Protein AF-A0A9D7QSR2-F1 (afdb_monomer)

Radius of gyration: 27.13 Å; Cα contacts (8 Å, |Δi|>4): 577; chains: 1; bounding box: 61×61×81 Å

Nearest PDB structures (foldseek):
  6le0-assembly1_A  TM=1.468E-01  e=5.299E+00  Streptomyces koyangensis
  2r5r-assembly1_A  TM=1.126E-01  e=5.959E+00  Nitrosomonas europaea ATCC 19718

Solvent-accessible surface area (backbone atoms only — not comparable to full-atom values): 16882 Å² total; per-residue (Å²): 130,82,64,49,55,55,59,47,53,55,49,44,21,67,51,55,76,53,36,41,73,38,30,65,72,84,44,72,54,52,60,37,31,28,30,41,81,54,96,74,26,60,46,78,78,50,47,51,88,75,50,92,60,94,67,77,86,39,68,51,71,84,41,81,48,66,54,72,46,49,44,54,69,42,55,64,44,78,76,42,75,48,78,46,77,46,76,48,94,45,98,87,49,72,68,41,60,33,36,40,39,31,41,35,19,62,34,54,25,17,28,44,38,40,51,41,77,31,29,33,36,37,42,70,33,46,88,74,43,53,66,57,47,55,31,46,42,59,69,72,78,41,98,70,80,68,45,31,32,26,40,28,20,29,30,26,50,26,40,24,40,41,27,15,55,32,59,68,9,35,38,32,36,36,24,66,56,90,61,95,75,70,76,60,56,80,70,42,81,74,50,40,80,76,45,75,40,54,55,63,43,78,49,77,43,80,59,71,47,29,30,28,32,33,34,35,24,48,36,74,32,70,66,38,49,50,54,49,53,50,55,56,51,59,71,56,57,63,49,56,56,51,46,61,75,73,50,67,86,89,60,92,68,76,70,86,62,88,80,73,59,66,67,80,78,44,95,57,66,60,68,84,71,58,59,82,82,74,61,40,60,92,52,37,73,60,36,42,45,78,41,82,49,52,71,70,71,64,76,106

Sequence (300 aa):
MENILDKFITKFYYHTGGYLPVLPLNNPVFPGDFFHWENGNMVVLGNIFQLQMSDRLIVSDELPLNPVNWNFEDGVSNAFSARSKGKAIFDTEKDFEFSKLILQFAESGSFRFHTINPATIHLLSWGEIAEGLIIKFTQTYFSFREVSIVTECAFADEWSLAIAGKPGAEMELATSQDDETLVNIFSSEGVKTIQTKNIGIHEQIKKRKPVYFKAKKLAMRQEGLLDLKQSMSNLCEGRDQWAFNNFNRKYHFDIGTNFIPRFMQNNIKLLDMIPSNQINPNNALEFFRWDDFGLDDIKL

Secondary structure (DSSP, 8-state):
---TTHHHHHHHHHHHTS-EE-SSTT----TTEEEEEETTEEEEEEEGGGS--SSPP-BPPPEE--GGGG-EEESEEEEEEEEEEEPPSSTTS--EEEEEEEEEE-STT-EEEEEES-EEEEBTTHHHHHHHHHHHHHHHT---S--EEEEEEEE-SEEEEEEESSTTEEEEEEESS--TTSTTTTT-TT-EEEEEESEEEEEEE-S----EEEEEEEEE-HHHHHHHHHHHHHHHTTHHHHHHHHS-TTS---TT-----GGGTTT--SGGGS-TTTS-TTTHHHHEEEEEE-HHHHH-

pLDDT: mean 81.19, std 13.33, range [36.5, 97.5]

Foldseek 3Di:
DPPLCLLVQVLLCVLQVGKGFAPVHPDFDDFQFKFDQDPLHTGTPDGCVVLPFPDDWDKDDKAWGDQRSQWDWFQKDFPDWDKDWADDPDPPDDTAIKIKTKIWGAFRSTKGKHAAGKIKMFRPCCVVCFLVVLLSQLPPPDPDPKMKGFGMFMWGLKMKMWGARGGGKMWMKMASDDDVPSPCLRQDPRIDTPDTDRIDDIDIDNHTGRRMTKIWIKDWDPQLVVVLLVVVLVVCPCVLVVCVVPDDPVDDGDPPPSDDDCCVVDVDCSVVVDPSVVDHSVCSVVTIGIDIDGSVSSVD

Mean predicted aligned error: 10.95 Å

Structure (mmCIF, N/CA/C/O backbone):
data_AF-A0A9D7QSR2-F1
#
_entry.id   AF-A0A9D7QSR2-F1
#
loop_
_atom_site.group_PDB
_atom_site.id
_atom_site.type_symbol
_atom_site.label_atom_id
_atom_site.label_alt_id
_atom_site.label_comp_id
_atom_site.label_asym_id
_atom_site.label_entity_id
_atom_site.label_seq_id
_atom_site.pdbx_PDB_ins_code
_atom_site.Cartn_x
_atom_site.Cartn_y
_atom_site.Cartn_z
_atom_site.occupancy
_atom_site.B_iso_or_equiv
_atom_site.auth_seq_id
_atom_site.auth_comp_id
_atom_site.auth_asym_id
_atom_site.auth_atom_id
_atom_site.pdbx_PDB_model_num
ATOM 1 N N . MET A 1 1 ? 2.878 -20.973 9.505 1.00 36.50 1 MET A N 1
ATOM 2 C CA . MET A 1 1 ? 2.203 -19.866 10.207 1.00 36.50 1 MET A CA 1
ATOM 3 C C . MET A 1 1 ? 1.577 -19.032 9.118 1.00 36.50 1 MET A C 1
ATOM 5 O O . MET A 1 1 ? 2.329 -18.453 8.351 1.00 36.50 1 MET A O 1
ATOM 9 N N . GLU A 1 2 ? 0.255 -19.088 8.963 1.00 51.44 2 GLU A N 1
ATOM 10 C CA . GLU A 1 2 ? -0.444 -18.143 8.085 1.00 51.44 2 GLU A CA 1
ATOM 11 C C . GLU A 1 2 ? -0.135 -16.733 8.580 1.00 51.44 2 GLU A C 1
ATOM 13 O O . GLU A 1 2 ? -0.162 -16.474 9.788 1.00 51.44 2 GLU A O 1
ATOM 18 N N . ASN A 1 3 ? 0.243 -15.850 7.663 1.00 77.44 3 ASN A N 1
ATOM 19 C CA . ASN A 1 3 ? 0.480 -14.466 8.007 1.00 77.44 3 ASN A CA 1
ATOM 20 C C . ASN A 1 3 ? -0.879 -13.854 8.362 1.00 77.44 3 ASN A C 1
ATOM 22 O O . ASN A 1 3 ? -1.735 -13.667 7.501 1.00 77.44 3 ASN A O 1
ATOM 26 N N . ILE A 1 4 ? -1.094 -13.569 9.648 1.00 88.81 4 ILE A N 1
ATOM 27 C CA . ILE A 1 4 ? -2.359 -13.030 10.177 1.00 88.81 4 ILE A CA 1
ATOM 28 C C . ILE A 1 4 ? -2.792 -11.725 9.481 1.00 88.81 4 ILE A C 1
ATOM 30 O O . ILE A 1 4 ? -3.956 -11.343 9.562 1.00 88.81 4 ILE A O 1
ATOM 34 N N . LEU A 1 5 ? -1.872 -11.055 8.776 1.00 90.12 5 LEU A N 1
ATOM 35 C CA . LEU A 1 5 ? -2.123 -9.863 7.968 1.00 90.12 5 LEU A CA 1
ATOM 36 C C . LEU A 1 5 ? -2.726 -10.148 6.588 1.00 90.12 5 LEU A C 1
ATOM 38 O O . LEU A 1 5 ? -3.337 -9.244 6.026 1.00 90.12 5 LEU A O 1
ATOM 42 N N . ASP A 1 6 ? -2.593 -11.350 6.025 1.00 91.12 6 ASP A N 1
ATOM 43 C CA . ASP A 1 6 ? -2.945 -11.609 4.619 1.00 91.12 6 ASP A CA 1
ATOM 44 C C . ASP A 1 6 ? -4.419 -11.315 4.325 1.00 91.12 6 ASP A C 1
ATOM 46 O O . ASP A 1 6 ? -4.760 -10.734 3.285 1.00 91.12 6 ASP A O 1
ATOM 50 N N . LYS A 1 7 ? -5.299 -11.681 5.267 1.00 92.56 7 LYS A N 1
ATOM 51 C CA . LYS A 1 7 ? -6.738 -11.410 5.190 1.00 92.56 7 LYS A CA 1
ATOM 52 C C . LYS A 1 7 ? -7.010 -9.905 5.199 1.00 92.56 7 LYS A C 1
ATOM 54 O O . LYS A 1 7 ? -7.749 -9.419 4.342 1.00 92.56 7 LYS A O 1
ATOM 59 N N . PHE A 1 8 ? -6.364 -9.171 6.107 1.00 94.31 8 PHE A N 1
ATOM 60 C CA . PHE A 1 8 ? -6.460 -7.715 6.187 1.00 94.31 8 PHE A CA 1
ATOM 61 C C . PHE A 1 8 ? -5.949 -7.044 4.910 1.00 94.31 8 PHE A C 1
ATOM 63 O O . PHE A 1 8 ? -6.701 -6.296 4.300 1.00 94.31 8 PHE A O 1
ATOM 70 N N . ILE A 1 9 ? -4.732 -7.355 4.453 1.00 94.00 9 ILE A N 1
ATOM 71 C CA . ILE A 1 9 ? -4.118 -6.750 3.257 1.00 94.00 9 ILE A CA 1
ATOM 72 C C . ILE A 1 9 ? -4.991 -6.986 2.022 1.00 94.00 9 ILE A C 1
ATOM 74 O O . ILE A 1 9 ? -5.271 -6.057 1.266 1.00 94.00 9 ILE A O 1
ATOM 78 N N . THR A 1 10 ? -5.474 -8.220 1.840 1.00 94.56 10 THR A N 1
ATOM 79 C CA . THR A 1 10 ? -6.331 -8.573 0.701 1.00 94.56 10 THR A CA 1
ATOM 80 C C . THR A 1 10 ? -7.633 -7.772 0.726 1.00 94.56 10 THR A C 1
ATOM 82 O O . THR A 1 10 ? -8.015 -7.182 -0.283 1.00 94.56 10 THR A O 1
ATOM 85 N N . LYS A 1 11 ? -8.320 -7.716 1.875 1.00 95.19 11 LYS A N 1
ATOM 86 C CA . LYS A 1 11 ? -9.565 -6.945 2.019 1.00 95.19 11 LYS A CA 1
ATOM 87 C C . LYS A 1 11 ? -9.321 -5.446 1.870 1.00 95.19 11 LYS A C 1
ATOM 89 O O . LYS A 1 11 ? -10.088 -4.784 1.179 1.00 95.19 11 LYS A O 1
ATOM 94 N N . PHE A 1 12 ? -8.243 -4.937 2.456 1.00 95.69 12 PHE A N 1
ATOM 95 C CA . PHE A 1 12 ? -7.848 -3.537 2.385 1.00 95.69 12 PHE A CA 1
ATOM 96 C C . PHE A 1 12 ? -7.646 -3.089 0.940 1.00 95.69 12 PHE A C 1
ATOM 98 O O . PHE A 1 12 ? -8.229 -2.085 0.534 1.00 95.69 12 PHE A O 1
ATOM 105 N N . TYR A 1 13 ? -6.921 -3.869 0.137 1.00 95.81 13 TYR A N 1
ATOM 106 C CA . TYR A 1 13 ? -6.706 -3.575 -1.279 1.00 95.81 13 TYR A CA 1
ATOM 107 C C . TYR A 1 13 ? -8.021 -3.431 -2.054 1.00 95.81 13 TYR A C 1
ATOM 109 O O . TYR A 1 13 ? -8.222 -2.443 -2.761 1.00 95.81 13 TYR A O 1
ATOM 117 N N . TYR A 1 14 ? -8.956 -4.371 -1.886 1.00 95.62 14 TYR A N 1
ATOM 118 C CA . TYR A 1 14 ? -10.234 -4.321 -2.600 1.00 95.62 14 TYR A CA 1
ATOM 119 C C . TYR A 1 14 ? -11.166 -3.210 -2.099 1.00 95.62 14 TYR A C 1
ATOM 121 O O . TYR A 1 14 ? -11.809 -2.555 -2.916 1.00 95.62 14 TYR A O 1
ATOM 129 N N . HIS A 1 15 ? -11.230 -2.963 -0.786 1.00 95.12 15 HIS A N 1
ATOM 130 C CA . HIS A 1 15 ? -12.088 -1.915 -0.219 1.00 95.12 15 HIS A CA 1
ATOM 131 C C . HIS A 1 15 ? -11.605 -0.503 -0.568 1.00 95.12 15 HIS A C 1
ATOM 133 O O . HIS A 1 15 ? -12.418 0.367 -0.873 1.00 95.12 15 HIS A O 1
ATOM 139 N N . THR A 1 16 ? -10.291 -0.273 -0.565 1.00 95.69 16 THR A N 1
ATOM 140 C CA . THR A 1 16 ? -9.706 1.061 -0.783 1.00 95.69 16 THR A CA 1
ATOM 141 C C . THR A 1 16 ? -9.481 1.408 -2.256 1.00 95.69 16 THR A C 1
ATOM 143 O O . THR A 1 16 ? -9.048 2.517 -2.563 1.00 95.69 16 THR A O 1
ATOM 146 N N . GLY A 1 17 ? -9.783 0.496 -3.186 1.00 93.56 17 GLY A N 1
ATOM 147 C CA . GLY A 1 17 ? -9.548 0.715 -4.615 1.00 93.56 17 GLY A CA 1
ATOM 148 C C . GLY A 1 17 ? -8.068 0.631 -4.997 1.00 93.56 17 GLY A C 1
ATOM 149 O O . GLY A 1 17 ? -7.593 1.403 -5.831 1.00 93.56 17 GLY A O 1
ATOM 150 N N . GLY A 1 18 ? -7.336 -0.288 -4.367 1.00 94.50 18 GLY A N 1
ATOM 151 C CA . GLY A 1 18 ? -5.979 -0.666 -4.747 1.00 94.50 18 GLY A CA 1
ATOM 152 C C . GLY A 1 18 ? -4.858 -0.117 -3.865 1.00 94.50 18 GLY A C 1
ATOM 153 O O . GLY A 1 18 ? -3.701 -0.272 -4.243 1.00 94.50 18 GLY A O 1
ATOM 154 N N . TYR A 1 19 ? -5.155 0.521 -2.725 1.00 96.81 19 TYR A N 1
ATOM 155 C CA . TYR A 1 19 ? -4.098 0.904 -1.783 1.00 96.81 19 TYR A CA 1
ATOM 156 C C . TYR A 1 19 ? -3.583 -0.309 -1.014 1.00 96.81 19 TYR A C 1
ATOM 158 O O . TYR A 1 19 ? -4.301 -1.275 -0.760 1.00 96.81 19 TYR A O 1
ATOM 166 N N . LEU A 1 20 ? -2.327 -0.221 -0.597 1.00 95.75 20 LEU A N 1
ATOM 167 C CA . LEU A 1 20 ? -1.646 -1.216 0.213 1.00 95.75 20 LEU A CA 1
ATOM 168 C C . LEU A 1 20 ? -1.096 -0.549 1.477 1.00 95.75 20 LEU A C 1
ATOM 170 O O . LEU A 1 20 ? -0.610 0.581 1.397 1.00 95.75 20 LEU A O 1
ATOM 174 N N . PRO A 1 21 ? -1.170 -1.197 2.650 1.00 94.56 21 PRO A N 1
ATOM 175 C CA . PRO A 1 21 ? -0.483 -0.705 3.835 1.00 94.56 21 PRO A CA 1
ATOM 176 C C . PRO A 1 21 ? 1.030 -0.869 3.679 1.00 94.56 21 PRO A C 1
ATOM 178 O O . PRO A 1 21 ? 1.504 -1.879 3.159 1.00 94.56 21 PRO A O 1
ATOM 181 N N . VAL A 1 22 ? 1.797 0.105 4.169 1.00 92.81 22 VAL A N 1
ATOM 182 C CA . VAL A 1 22 ? 3.251 -0.043 4.302 1.00 92.81 22 VAL A CA 1
ATOM 183 C C . VAL A 1 22 ? 3.540 -1.124 5.337 1.00 92.81 22 VAL A C 1
ATOM 185 O O . VAL A 1 22 ? 2.951 -1.123 6.417 1.00 92.81 22 VAL A O 1
ATOM 188 N N . LEU A 1 23 ? 4.458 -2.034 5.015 1.00 90.81 23 LEU A N 1
ATOM 189 C CA . LEU A 1 23 ? 4.983 -3.022 5.953 1.00 90.81 23 LEU A CA 1
ATOM 190 C C . LEU A 1 23 ? 6.487 -2.789 6.149 1.00 90.81 23 LEU A C 1
ATOM 192 O O . LEU A 1 23 ? 7.198 -2.692 5.153 1.00 90.81 23 LEU A O 1
ATOM 196 N N . PRO A 1 24 ? 7.000 -2.714 7.389 1.00 88.25 24 PRO A N 1
ATOM 197 C CA . PRO A 1 24 ? 6.262 -2.689 8.654 1.00 88.25 24 PRO A CA 1
ATOM 198 C C . PRO A 1 24 ? 5.287 -1.504 8.772 1.00 88.25 24 PRO A C 1
ATOM 200 O O . PRO A 1 24 ? 5.538 -0.428 8.228 1.00 88.25 24 PRO A O 1
ATOM 203 N N . LEU A 1 25 ? 4.175 -1.717 9.486 1.00 87.56 25 LEU A N 1
ATOM 204 C CA . LEU A 1 25 ? 3.125 -0.709 9.682 1.00 87.56 25 LEU A CA 1
ATOM 205 C C . LEU A 1 25 ? 3.687 0.578 10.308 1.00 87.56 25 LEU A C 1
ATOM 207 O O . LEU A 1 25 ? 4.676 0.550 11.037 1.00 87.56 25 LEU A O 1
ATOM 211 N N . ASN A 1 26 ? 3.015 1.708 10.056 1.00 85.19 26 ASN A N 1
ATOM 212 C CA . ASN A 1 26 ? 3.345 3.037 10.603 1.00 85.19 26 ASN A CA 1
ATOM 213 C C . ASN A 1 26 ? 4.686 3.645 10.127 1.00 85.19 26 ASN A C 1
ATOM 215 O O . ASN A 1 26 ? 5.063 4.741 10.567 1.00 85.19 26 ASN A O 1
ATOM 219 N N . ASN A 1 27 ? 5.377 2.993 9.192 1.00 89.12 27 ASN A N 1
ATOM 220 C CA . ASN A 1 27 ? 6.481 3.611 8.470 1.00 89.12 27 ASN A CA 1
ATOM 221 C C . ASN A 1 27 ? 5.924 4.557 7.398 1.00 89.12 27 ASN A C 1
ATOM 223 O O . ASN A 1 27 ? 5.092 4.136 6.593 1.00 89.12 27 ASN A O 1
ATOM 227 N N . PRO A 1 28 ? 6.325 5.840 7.405 1.00 91.81 28 PRO A N 1
ATOM 228 C CA . PRO A 1 28 ? 5.833 6.789 6.428 1.00 91.81 28 PRO A CA 1
ATOM 229 C C . PRO A 1 28 ? 6.442 6.511 5.054 1.00 91.81 28 PRO A C 1
ATOM 231 O O . PRO A 1 28 ? 7.613 6.149 4.948 1.00 91.81 28 PRO A O 1
ATOM 234 N N . VAL A 1 29 ? 5.645 6.743 4.021 1.00 94.19 29 VAL A N 1
ATOM 235 C CA . VAL A 1 29 ? 6.040 6.650 2.620 1.00 94.19 29 VAL A CA 1
ATOM 236 C C . VAL A 1 29 ? 5.517 7.860 1.860 1.00 94.19 29 VAL A C 1
ATOM 238 O O . VAL A 1 29 ? 4.430 8.359 2.147 1.00 94.19 29 VAL A O 1
ATOM 241 N N . PHE A 1 30 ? 6.265 8.346 0.881 1.00 94.06 30 PHE A N 1
ATOM 242 C CA . PHE A 1 30 ? 5.933 9.555 0.135 1.00 94.06 30 PHE A CA 1
ATOM 243 C C . PHE A 1 30 ? 5.876 9.289 -1.370 1.00 94.06 30 PHE A C 1
ATOM 245 O O . PHE A 1 30 ? 6.567 8.396 -1.867 1.00 94.06 30 PHE A O 1
ATOM 252 N N . PRO A 1 31 ? 5.085 10.072 -2.131 1.00 94.00 31 PRO A N 1
ATOM 253 C CA . PRO A 1 31 ? 5.126 9.999 -3.581 1.00 94.00 31 PRO A CA 1
ATOM 254 C C . PRO A 1 31 ? 6.560 10.193 -4.075 1.00 94.00 31 PRO A C 1
ATOM 256 O O . PRO A 1 31 ? 7.277 11.091 -3.626 1.00 94.00 31 PRO A O 1
ATOM 259 N N . GLY A 1 32 ? 6.982 9.325 -4.986 1.00 91.88 32 GLY A N 1
ATOM 260 C CA . GLY A 1 32 ? 8.338 9.298 -5.505 1.00 91.88 32 GLY A CA 1
ATOM 261 C C . GLY A 1 32 ? 9.330 8.450 -4.709 1.00 91.88 32 GLY A C 1
ATOM 262 O O . GLY A 1 32 ? 10.456 8.284 -5.177 1.00 91.88 32 GLY A O 1
ATOM 263 N N . ASP A 1 33 ? 8.956 7.888 -3.556 1.00 92.94 33 ASP A N 1
ATOM 264 C CA . ASP A 1 33 ? 9.802 6.900 -2.885 1.00 92.94 33 ASP A CA 1
ATOM 265 C C . ASP A 1 33 ? 9.937 5.670 -3.781 1.00 92.94 33 ASP A C 1
ATOM 267 O O . ASP A 1 33 ? 8.939 5.103 -4.234 1.00 92.94 33 ASP A O 1
ATOM 271 N N . PHE A 1 34 ? 11.175 5.259 -4.045 1.00 92.06 34 PHE A N 1
ATOM 272 C CA . PHE A 1 34 ? 11.462 4.023 -4.755 1.00 92.06 34 PHE A CA 1
ATOM 273 C C . PHE A 1 34 ? 11.995 2.968 -3.788 1.00 92.06 34 PHE A C 1
ATOM 275 O O . PHE A 1 34 ? 12.755 3.267 -2.861 1.00 92.06 34 PHE A O 1
ATOM 282 N N . PHE A 1 35 ? 11.549 1.731 -3.970 1.00 91.38 35 PHE A N 1
ATOM 283 C CA . PHE A 1 35 ? 11.694 0.674 -2.976 1.00 91.38 35 PHE A CA 1
ATOM 284 C C . PHE A 1 35 ? 11.778 -0.718 -3.601 1.00 91.38 35 PHE A C 1
ATOM 286 O O . PHE A 1 35 ? 11.399 -0.923 -4.760 1.00 91.38 35 PHE A O 1
ATOM 293 N N . HIS A 1 36 ? 12.216 -1.679 -2.786 1.00 88.50 36 HIS A N 1
ATOM 294 C CA . HIS A 1 36 ? 12.003 -3.106 -3.024 1.00 88.50 36 HIS A CA 1
ATOM 295 C C . HIS A 1 36 ? 11.031 -3.696 -2.019 1.00 88.50 36 HIS A C 1
ATOM 297 O O . HIS A 1 36 ? 10.917 -3.230 -0.883 1.00 88.50 36 HIS A O 1
ATOM 303 N N . TRP A 1 37 ? 10.362 -4.754 -2.457 1.00 87.25 37 TRP A N 1
ATOM 304 C CA . TRP A 1 37 ? 9.613 -5.630 -1.580 1.00 87.25 37 TRP A CA 1
ATOM 305 C C . TRP A 1 37 ? 10.460 -6.864 -1.280 1.00 87.25 37 TRP A C 1
ATOM 307 O O . TRP A 1 37 ? 10.759 -7.644 -2.179 1.00 87.25 37 TRP A O 1
ATOM 317 N N . GLU A 1 38 ? 10.873 -7.031 -0.027 1.00 84.44 38 GLU A N 1
ATOM 318 C CA . GLU A 1 38 ? 11.706 -8.153 0.401 1.00 84.44 38 GLU A CA 1
ATOM 319 C C . GLU A 1 38 ? 11.140 -8.774 1.679 1.00 84.44 38 GLU A C 1
ATOM 321 O O . GLU A 1 38 ? 10.949 -8.100 2.693 1.00 84.44 38 GLU A O 1
ATOM 326 N N . ASN A 1 39 ? 10.892 -10.088 1.650 1.00 81.50 39 ASN A N 1
ATOM 327 C CA . ASN A 1 39 ? 10.423 -10.869 2.802 1.00 81.50 39 ASN A CA 1
ATOM 328 C C . ASN A 1 39 ? 9.176 -10.273 3.490 1.00 81.50 39 ASN A C 1
ATOM 330 O O . ASN A 1 39 ? 9.104 -10.220 4.719 1.00 81.50 39 ASN A O 1
ATOM 334 N N . GLY A 1 40 ? 8.208 -9.792 2.702 1.00 82.62 40 GLY A N 1
ATOM 335 C CA . GLY A 1 40 ? 6.977 -9.186 3.219 1.00 82.62 40 GLY A CA 1
ATOM 336 C C . GLY A 1 40 ? 7.143 -7.769 3.777 1.00 82.62 40 GLY A C 1
ATOM 337 O O . GLY A 1 40 ? 6.230 -7.278 4.436 1.00 82.62 40 GLY A O 1
ATOM 338 N N . ASN A 1 41 ? 8.286 -7.119 3.538 1.00 87.31 41 ASN A N 1
ATOM 339 C CA . ASN A 1 41 ? 8.557 -5.754 3.973 1.00 87.31 41 ASN A CA 1
ATOM 340 C C . ASN A 1 41 ? 8.940 -4.856 2.797 1.00 87.31 41 ASN A C 1
ATOM 342 O O . ASN A 1 41 ? 9.604 -5.268 1.848 1.00 87.31 41 ASN A O 1
ATOM 346 N N . MET A 1 42 ? 8.575 -3.589 2.923 1.00 90.56 42 MET A N 1
ATOM 347 C CA . MET A 1 42 ? 9.004 -2.508 2.059 1.00 90.56 42 MET A CA 1
ATOM 348 C C . MET A 1 42 ? 10.357 -1.969 2.532 1.00 90.56 42 MET A C 1
ATOM 350 O O . MET A 1 42 ? 10.499 -1.502 3.663 1.00 90.56 42 MET A O 1
ATOM 354 N N . VAL A 1 43 ? 11.342 -1.992 1.639 1.00 90.38 43 VAL A N 1
ATOM 355 C CA . VAL A 1 43 ? 12.674 -1.419 1.850 1.00 90.38 43 VAL A CA 1
ATOM 356 C C . VAL A 1 43 ? 12.817 -0.201 0.946 1.00 90.38 43 VAL A C 1
ATOM 358 O O . VAL A 1 43 ? 13.059 -0.333 -0.253 1.00 90.38 43 VAL A O 1
ATOM 361 N N . VAL A 1 44 ? 12.635 0.993 1.514 1.00 91.44 44 VAL A N 1
ATOM 362 C CA . VAL A 1 44 ? 12.805 2.262 0.789 1.00 91.44 44 VAL A CA 1
ATOM 363 C C . VAL A 1 44 ? 14.287 2.505 0.525 1.00 91.44 44 VAL A C 1
ATOM 365 O O . VAL A 1 44 ? 15.111 2.439 1.436 1.00 91.44 44 VAL A O 1
ATOM 368 N N . LEU A 1 45 ? 14.620 2.798 -0.728 1.00 88.00 45 LEU A N 1
ATOM 369 C CA . LEU A 1 45 ? 15.996 2.965 -1.200 1.00 88.00 45 LEU A CA 1
ATOM 370 C C . LEU A 1 45 ? 16.353 4.437 -1.416 1.00 88.00 45 LEU A C 1
ATOM 372 O O . LEU A 1 45 ? 17.524 4.809 -1.391 1.00 88.00 45 LEU A O 1
ATOM 376 N N . GLY A 1 46 ? 15.345 5.275 -1.634 1.00 88.75 46 GLY A N 1
ATOM 377 C CA . GLY A 1 46 ? 15.491 6.706 -1.833 1.00 88.75 46 GLY A CA 1
ATOM 378 C C . GLY A 1 46 ? 14.223 7.302 -2.425 1.00 88.75 46 GLY A C 1
ATOM 379 O O . GLY A 1 46 ? 13.183 6.647 -2.482 1.00 88.75 46 GLY A O 1
ATOM 380 N N . ASN A 1 47 ? 14.324 8.546 -2.885 1.00 90.94 47 ASN A N 1
ATOM 381 C CA . ASN A 1 47 ? 13.213 9.248 -3.511 1.00 90.94 47 ASN A CA 1
ATOM 382 C C . ASN A 1 47 ? 13.645 9.909 -4.829 1.00 90.94 47 ASN A C 1
ATOM 384 O O . ASN A 1 47 ? 14.737 10.476 -4.926 1.00 90.94 47 ASN A O 1
ATOM 388 N N . ILE A 1 48 ? 12.778 9.857 -5.843 1.00 89.62 48 ILE A N 1
ATOM 389 C CA . ILE A 1 48 ? 13.031 10.424 -7.172 1.00 89.62 48 ILE A CA 1
ATOM 390 C C . ILE A 1 48 ? 13.303 11.936 -7.173 1.00 89.62 48 ILE A C 1
ATOM 392 O O . ILE A 1 48 ? 13.967 12.400 -8.091 1.00 89.62 48 ILE A O 1
ATOM 396 N N . PHE A 1 49 ? 12.886 12.711 -6.162 1.00 84.19 49 PHE A N 1
ATOM 397 C CA . PHE A 1 49 ? 13.230 14.142 -6.057 1.00 84.19 49 PHE A CA 1
ATOM 398 C C . PHE A 1 49 ? 14.745 14.377 -5.937 1.00 84.19 49 PHE A C 1
ATOM 400 O O . PHE A 1 49 ? 15.233 15.465 -6.237 1.00 84.19 49 PHE A O 1
ATOM 407 N N . GLN A 1 50 ? 15.496 13.369 -5.486 1.00 81.94 50 GLN A N 1
ATOM 408 C CA . GLN A 1 50 ? 16.958 13.417 -5.408 1.00 81.94 50 GLN A CA 1
ATOM 409 C C . GLN A 1 50 ? 17.624 13.012 -6.727 1.00 81.94 50 GLN A C 1
ATOM 411 O O . GLN A 1 50 ? 18.796 13.318 -6.954 1.00 81.94 50 GLN A O 1
ATOM 416 N N . LEU A 1 51 ? 16.883 12.342 -7.612 1.00 76.88 51 LEU A N 1
ATOM 417 C CA . LEU A 1 51 ? 17.330 12.068 -8.965 1.00 76.88 51 LEU A CA 1
ATOM 418 C C . LEU A 1 51 ? 17.197 13.387 -9.718 1.00 76.88 51 LEU A C 1
ATOM 420 O O . LEU A 1 51 ? 16.097 13.886 -9.915 1.00 76.88 51 LEU A O 1
ATOM 424 N N . GLN A 1 52 ? 18.321 13.989 -10.097 1.00 77.19 52 GLN A N 1
ATOM 425 C CA . GLN A 1 52 ? 18.348 15.213 -10.901 1.00 77.19 52 GLN A CA 1
ATOM 426 C C . GLN A 1 52 ? 17.740 14.938 -12.289 1.00 77.19 52 GLN A C 1
ATOM 428 O O . GLN A 1 52 ? 18.455 14.635 -13.251 1.00 77.19 52 GLN A O 1
ATOM 433 N N . MET A 1 53 ? 16.411 14.948 -12.347 1.00 76.06 53 MET A N 1
ATOM 434 C CA . MET A 1 53 ? 15.583 14.800 -13.535 1.00 76.06 53 MET A CA 1
ATOM 435 C C . MET A 1 53 ? 15.413 16.170 -14.190 1.00 76.06 53 MET A C 1
ATOM 437 O O . MET A 1 53 ? 15.371 17.192 -13.506 1.00 76.06 53 MET A O 1
ATOM 441 N N . SER A 1 54 ? 15.338 16.195 -15.519 1.00 69.69 54 SER A N 1
ATOM 442 C CA . SER A 1 54 ? 15.022 17.412 -16.275 1.00 69.69 54 SER A CA 1
ATOM 443 C C . SER A 1 54 ? 13.572 17.847 -16.076 1.00 69.69 54 SER A C 1
ATOM 445 O O . SER A 1 54 ? 13.283 19.043 -16.067 1.00 69.69 54 SER A O 1
ATOM 447 N N . ASP A 1 55 ? 12.678 16.875 -15.916 1.00 79.75 55 ASP A N 1
ATOM 448 C CA . ASP A 1 55 ? 11.241 17.101 -15.853 1.00 79.75 55 ASP A CA 1
ATOM 449 C C . ASP A 1 55 ? 10.799 17.520 -14.454 1.00 79.75 55 ASP A C 1
ATOM 451 O O . ASP A 1 55 ? 11.338 17.086 -13.429 1.00 79.75 55 ASP A O 1
ATOM 455 N N . ARG A 1 56 ? 9.785 18.385 -14.410 1.00 80.62 56 ARG A N 1
ATOM 456 C CA . ARG A 1 56 ? 9.274 18.918 -13.153 1.00 80.62 56 ARG A CA 1
ATOM 457 C C . ARG A 1 56 ? 8.402 17.877 -12.464 1.00 80.62 56 ARG A C 1
ATOM 459 O O . ARG A 1 56 ? 7.384 17.449 -12.993 1.00 80.62 56 ARG A O 1
ATOM 466 N N . LEU A 1 57 ? 8.760 17.549 -11.229 1.00 86.06 57 LEU A N 1
ATOM 467 C CA . LEU A 1 57 ? 7.944 16.696 -10.378 1.00 86.06 57 LEU A CA 1
ATOM 468 C C . LEU A 1 57 ? 6.798 17.515 -9.770 1.00 86.06 57 LEU A C 1
ATOM 470 O O . LEU A 1 57 ? 7.033 18.536 -9.119 1.00 86.06 57 LEU A O 1
ATOM 474 N N . ILE A 1 58 ? 5.559 17.085 -10.015 1.00 90.75 58 ILE A N 1
ATOM 475 C CA . ILE A 1 58 ? 4.341 17.764 -9.559 1.00 90.75 58 ILE A CA 1
ATOM 476 C C . ILE A 1 58 ? 3.542 16.797 -8.688 1.00 90.75 58 ILE A C 1
ATOM 478 O O . ILE A 1 58 ? 3.133 15.732 -9.148 1.00 90.75 58 ILE A O 1
ATOM 482 N N . VAL A 1 59 ? 3.302 17.192 -7.439 1.00 91.94 59 VAL A N 1
ATOM 483 C CA . VAL A 1 59 ? 2.450 16.471 -6.486 1.00 91.94 59 VAL A CA 1
ATOM 484 C C . VAL A 1 59 ? 1.135 17.233 -6.343 1.00 91.94 59 VAL A C 1
ATOM 486 O O . VAL A 1 59 ? 1.131 18.463 -6.387 1.00 91.94 59 VAL A O 1
ATOM 489 N N . SER A 1 60 ? 0.023 16.512 -6.232 1.00 93.94 60 SER A N 1
ATOM 490 C CA . SER A 1 60 ? -1.294 17.108 -6.020 1.00 93.94 60 SER A CA 1
ATOM 491 C C . SER A 1 60 ? -1.418 17.738 -4.634 1.00 93.94 60 SER A C 1
ATOM 493 O O . SER A 1 60 ? -0.726 17.345 -3.693 1.00 93.94 60 SER A O 1
ATOM 495 N N . ASP A 1 61 ? -2.392 18.632 -4.490 1.00 93.75 61 ASP A N 1
ATOM 496 C CA . ASP A 1 61 ? -2.955 18.937 -3.178 1.00 93.75 61 ASP A CA 1
ATOM 497 C C . ASP A 1 61 ? -3.647 17.697 -2.586 1.00 93.75 61 ASP A C 1
ATOM 499 O O . ASP A 1 61 ? -3.824 16.663 -3.245 1.00 93.75 61 ASP A O 1
ATOM 503 N N . GLU A 1 62 ? -4.036 17.803 -1.321 1.00 94.12 62 GLU A N 1
ATOM 504 C CA . GLU A 1 62 ? -4.727 16.737 -0.609 1.00 94.12 62 GLU A CA 1
ATOM 505 C C . GLU A 1 62 ? -6.143 16.543 -1.152 1.00 94.12 62 GLU A C 1
ATOM 507 O O . GLU A 1 62 ? -6.939 17.482 -1.234 1.00 94.12 62 GLU A O 1
ATOM 512 N N . LEU A 1 63 ? -6.472 15.298 -1.485 1.00 95.19 63 LEU A N 1
ATOM 513 C CA . LEU A 1 63 ? -7.793 14.915 -1.958 1.00 95.19 63 LEU A CA 1
ATOM 514 C C . LEU A 1 63 ? -8.470 14.023 -0.912 1.00 95.19 63 LEU A C 1
ATOM 516 O O . LEU A 1 63 ? -7.892 13.004 -0.525 1.00 95.19 63 LEU A O 1
ATOM 520 N N . PRO A 1 64 ? -9.682 14.364 -0.442 1.00 96.31 64 PRO A N 1
ATOM 521 C CA . PRO A 1 64 ? -10.393 13.539 0.524 1.00 96.31 64 PRO A CA 1
ATOM 522 C C . PRO A 1 64 ? -10.797 12.199 -0.101 1.00 96.31 64 PRO A C 1
ATOM 524 O O . PRO A 1 64 ? -11.278 12.134 -1.234 1.00 96.31 64 PRO A O 1
ATOM 527 N N . LEU A 1 65 ? -10.629 11.123 0.663 1.00 95.19 65 LEU A N 1
ATOM 528 C CA . LEU A 1 65 ? -11.070 9.779 0.309 1.00 95.19 65 LEU A CA 1
ATOM 529 C C . LEU A 1 65 ? -12.428 9.488 0.947 1.00 95.19 65 LEU A C 1
ATOM 531 O O . LEU A 1 65 ? -12.791 10.065 1.969 1.00 95.19 65 LEU A O 1
ATOM 535 N N . ASN A 1 66 ? -13.186 8.561 0.359 1.00 93.00 66 ASN A N 1
ATOM 536 C CA . ASN A 1 66 ? -14.472 8.147 0.915 1.00 93.00 66 ASN A CA 1
ATOM 537 C C . ASN A 1 66 ? -14.265 7.373 2.235 1.00 93.00 66 ASN A C 1
ATOM 539 O O . ASN A 1 66 ? -13.748 6.253 2.182 1.00 93.00 66 ASN A O 1
ATOM 543 N N . PRO A 1 67 ? -14.725 7.885 3.395 1.00 90.38 67 PRO A N 1
ATOM 544 C CA . PRO A 1 67 ? -14.517 7.224 4.683 1.00 90.38 67 PRO A CA 1
ATOM 545 C C . PRO A 1 67 ? -15.130 5.824 4.771 1.00 90.38 67 PRO A C 1
ATOM 547 O O . PRO A 1 67 ? -14.612 4.985 5.500 1.00 90.38 67 PRO A O 1
ATOM 550 N N . VAL A 1 68 ? -16.195 5.530 4.018 1.00 90.50 68 VAL A N 1
ATOM 551 C CA . VAL A 1 68 ? -16.844 4.203 4.019 1.00 90.50 68 VAL A CA 1
ATOM 552 C C . VAL A 1 68 ? -15.892 3.112 3.517 1.00 90.50 68 VAL A C 1
ATOM 554 O O . VAL A 1 68 ? -15.897 1.994 4.020 1.00 90.50 68 VAL A O 1
ATOM 557 N N . ASN A 1 69 ? -15.020 3.447 2.567 1.00 94.19 69 ASN A N 1
ATOM 558 C CA . ASN A 1 69 ? -14.048 2.510 1.998 1.00 94.19 69 ASN A CA 1
ATOM 559 C C . ASN A 1 69 ? -12.831 2.283 2.909 1.00 94.19 69 ASN A C 1
ATOM 561 O O . ASN A 1 69 ? -12.027 1.388 2.662 1.00 94.19 69 ASN A O 1
ATOM 565 N N . TRP A 1 70 ? -12.702 3.095 3.956 1.00 93.81 70 TRP A N 1
ATOM 566 C CA . TRP A 1 70 ? -11.568 3.131 4.877 1.00 93.81 70 TRP A CA 1
ATOM 567 C C . TRP A 1 70 ? -11.976 2.816 6.323 1.00 93.81 70 TRP A C 1
ATOM 569 O O . TRP A 1 70 ? -11.209 3.037 7.257 1.00 93.81 70 TRP A O 1
ATOM 579 N N . ASN A 1 71 ? -13.190 2.293 6.498 1.00 92.81 71 ASN A N 1
ATOM 580 C CA . ASN A 1 71 ? -13.762 1.866 7.766 1.00 92.81 71 ASN A CA 1
ATOM 581 C C . ASN A 1 71 ? -14.484 0.536 7.550 1.00 92.81 71 ASN A C 1
ATOM 583 O O . ASN A 1 71 ? -15.603 0.508 7.043 1.00 92.81 71 ASN A O 1
ATOM 587 N N . PHE A 1 72 ? -13.829 -0.574 7.885 1.00 94.06 72 PHE A N 1
ATOM 588 C CA . PHE A 1 72 ? -14.365 -1.912 7.640 1.00 94.06 72 PHE A CA 1
ATOM 589 C C . PHE A 1 72 ? -13.772 -2.945 8.600 1.00 94.06 72 PHE A C 1
ATOM 591 O O . PHE A 1 72 ? -12.714 -2.763 9.205 1.00 94.06 72 PHE A O 1
ATOM 598 N N . GLU A 1 73 ? -14.480 -4.057 8.741 1.00 94.00 73 GLU A N 1
ATOM 599 C CA . GLU A 1 73 ? -14.125 -5.144 9.643 1.00 94.00 73 GLU A CA 1
ATOM 600 C C . GLU A 1 73 ? -14.510 -6.495 9.041 1.00 94.00 73 GLU A C 1
ATOM 602 O O . GLU A 1 73 ? -15.366 -6.581 8.159 1.00 94.00 73 GLU A O 1
ATOM 607 N N . ASP A 1 74 ? -13.857 -7.555 9.507 1.00 94.31 74 ASP A N 1
ATOM 608 C CA . ASP A 1 74 ? -14.134 -8.926 9.091 1.00 94.31 74 ASP A CA 1
ATOM 609 C C . ASP A 1 74 ? -14.011 -9.863 10.297 1.00 94.31 74 ASP A C 1
ATOM 611 O O . ASP A 1 74 ? -12.957 -9.960 10.931 1.00 94.31 74 ASP A O 1
ATOM 615 N N . GLY A 1 75 ? -15.110 -10.551 10.616 1.00 91.38 75 GLY A N 1
ATOM 616 C CA . GLY A 1 75 ? -15.172 -11.517 11.709 1.00 91.38 75 GLY A CA 1
ATOM 617 C C . GLY A 1 75 ? -15.027 -10.887 13.095 1.00 91.38 75 GLY A C 1
ATOM 618 O O . GLY A 1 75 ? -14.412 -11.504 13.967 1.00 91.38 75 GLY A O 1
ATOM 619 N N . VAL A 1 76 ? -15.566 -9.679 13.283 1.00 91.25 76 VAL A N 1
ATOM 620 C CA . VAL A 1 76 ? -15.601 -8.948 14.558 1.00 91.25 76 VAL A CA 1
ATOM 621 C C . VAL A 1 76 ? -17.046 -8.742 14.983 1.00 91.25 76 VAL A C 1
ATOM 623 O O . VAL A 1 76 ? -17.919 -8.482 14.160 1.00 91.25 76 VAL A O 1
ATOM 626 N N . SER A 1 77 ? -17.303 -8.877 16.277 1.00 88.06 77 SER A N 1
ATOM 627 C CA . SER A 1 77 ? -18.604 -8.601 16.874 1.00 88.06 77 SER A CA 1
ATOM 628 C C . SER A 1 77 ? -18.442 -7.776 18.145 1.00 88.06 77 SER A C 1
ATOM 630 O O . SER A 1 77 ? -17.447 -7.896 18.866 1.00 88.06 77 SER A O 1
ATOM 632 N N . ASN A 1 78 ? -19.434 -6.935 18.428 1.00 84.94 78 ASN A N 1
ATOM 633 C CA . ASN A 1 78 ? -19.515 -6.203 19.686 1.00 84.94 78 ASN A CA 1
ATOM 634 C C . ASN A 1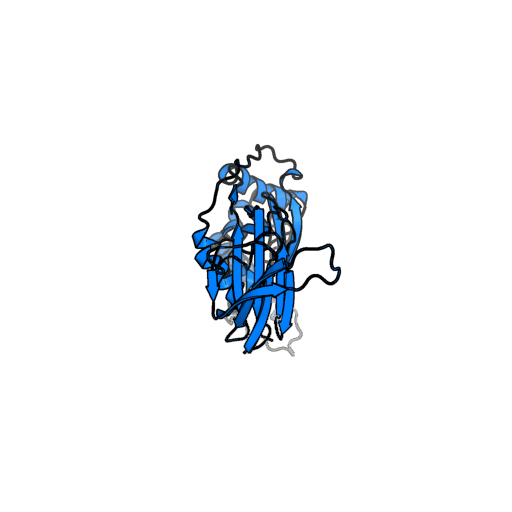 78 ? -20.125 -7.135 20.743 1.00 84.94 78 ASN A C 1
ATOM 636 O O . ASN A 1 78 ? -21.346 -7.252 20.835 1.00 84.94 78 ASN A O 1
ATOM 640 N N . ALA A 1 79 ? -19.282 -7.816 21.519 1.00 77.69 79 ALA A N 1
ATOM 641 C CA . ALA A 1 79 ? -19.730 -8.766 22.538 1.00 77.69 79 ALA A CA 1
ATOM 642 C C . ALA A 1 79 ? -20.388 -8.066 23.735 1.00 77.69 79 ALA A C 1
ATOM 644 O O . ALA A 1 79 ? -21.303 -8.605 24.356 1.00 77.69 79 ALA A O 1
ATOM 645 N N . PHE A 1 80 ? -19.931 -6.856 24.063 1.00 75.81 80 PHE A N 1
ATOM 646 C CA . PHE A 1 80 ? -20.495 -6.064 25.147 1.00 75.81 80 PHE A CA 1
ATOM 647 C C . PHE A 1 80 ? -20.257 -4.578 24.914 1.00 75.81 80 PHE A C 1
ATOM 649 O O . PHE A 1 80 ? -19.156 -4.171 24.547 1.00 75.81 80 PHE A O 1
ATOM 656 N N . SER A 1 81 ? -21.272 -3.766 25.182 1.00 71.69 81 SER A N 1
ATOM 657 C CA . SER A 1 81 ? -21.147 -2.317 25.220 1.00 71.69 81 SER A CA 1
ATOM 658 C C . SER A 1 81 ? -21.979 -1.783 26.377 1.00 71.69 81 SER A C 1
ATOM 660 O O . SER A 1 81 ? -23.172 -2.077 26.462 1.00 71.69 81 SER A O 1
ATOM 662 N N . ALA A 1 82 ? -21.355 -1.052 27.297 1.00 70.81 82 ALA A N 1
ATOM 663 C CA . ALA A 1 82 ? -22.067 -0.450 28.417 1.00 70.81 82 ALA A CA 1
ATOM 664 C C . ALA A 1 82 ? -21.439 0.867 28.852 1.00 70.81 82 ALA A C 1
ATOM 666 O O . ALA A 1 82 ? -20.219 1.035 28.835 1.00 70.81 82 ALA A O 1
ATOM 667 N N . ARG A 1 83 ? -22.298 1.766 29.326 1.00 69.81 83 ARG A N 1
ATOM 668 C CA . ARG A 1 83 ? -21.895 2.932 30.108 1.00 69.81 83 ARG A CA 1
ATOM 669 C C . ARG A 1 83 ? -21.790 2.518 31.569 1.00 69.81 83 ARG A C 1
ATOM 671 O O . ARG A 1 83 ? -22.695 1.878 32.102 1.00 69.81 83 ARG A O 1
ATOM 678 N N . SER A 1 84 ? -20.688 2.870 32.210 1.00 67.12 84 SER A N 1
ATOM 679 C CA . SER A 1 84 ? -20.435 2.588 33.617 1.00 67.12 84 SER A CA 1
ATOM 680 C C . SER A 1 84 ? -19.987 3.857 34.332 1.00 67.12 84 SER A C 1
ATOM 682 O O . SER A 1 84 ? -19.416 4.762 33.729 1.00 67.12 84 SER A O 1
ATOM 684 N N . LYS A 1 85 ? -20.251 3.921 35.637 1.00 66.06 85 LYS A N 1
ATOM 685 C CA . LYS A 1 85 ? -19.786 5.000 36.513 1.00 66.06 85 LYS A CA 1
ATOM 686 C C . LYS A 1 85 ? -18.611 4.492 37.333 1.00 66.06 85 LYS A C 1
ATOM 688 O O . LYS A 1 85 ? -18.725 3.473 38.013 1.00 66.06 85 LYS A O 1
ATOM 693 N N . GLY A 1 86 ? -17.478 5.171 37.238 1.00 62.66 86 GLY A N 1
ATOM 694 C CA . GLY A 1 86 ? -16.353 5.005 38.143 1.00 62.66 86 GLY A CA 1
ATOM 695 C C . GLY A 1 86 ? -16.517 5.937 39.337 1.00 62.66 86 GLY A C 1
ATOM 696 O O . GLY A 1 86 ?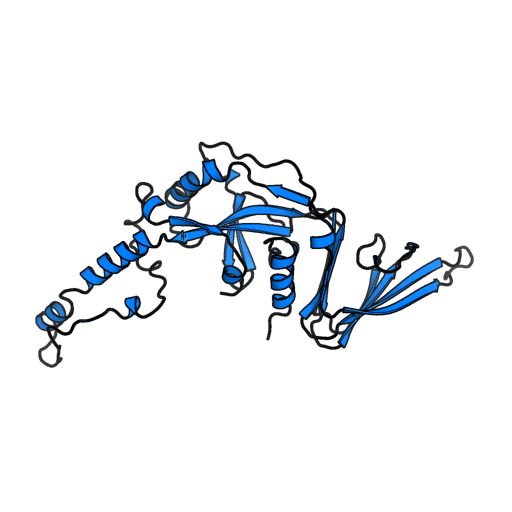 -16.827 7.116 39.167 1.00 62.66 86 GLY A O 1
ATOM 697 N N . LYS A 1 87 ? -16.309 5.412 40.547 1.00 60.12 87 LYS A N 1
ATOM 698 C CA . LYS A 1 87 ? -16.188 6.255 41.738 1.00 60.12 87 LYS A CA 1
ATOM 699 C C . LYS A 1 87 ? -14.806 6.884 41.767 1.00 60.12 87 LYS A C 1
ATOM 701 O O . LYS A 1 87 ? -13.811 6.171 41.615 1.00 60.12 87 LYS A O 1
ATOM 706 N N . ALA A 1 88 ? -14.748 8.194 41.967 1.00 57.62 88 ALA A N 1
ATOM 707 C CA . ALA A 1 88 ? -13.476 8.860 42.180 1.00 57.62 88 ALA A CA 1
ATOM 708 C C . ALA A 1 88 ? -12.836 8.376 43.494 1.00 57.62 88 ALA A C 1
ATOM 710 O O . ALA A 1 88 ? -13.524 8.075 44.469 1.00 57.62 88 ALA A O 1
ATOM 711 N N . ILE A 1 89 ? -11.506 8.257 43.505 1.00 59.12 89 ILE A N 1
ATOM 712 C CA . ILE A 1 89 ? -10.746 7.760 44.667 1.00 59.12 89 ILE A CA 1
ATOM 713 C C . ILE A 1 89 ? -10.674 8.833 45.767 1.00 59.12 89 ILE A C 1
ATOM 715 O O . ILE A 1 89 ? -10.533 8.513 46.946 1.00 59.12 89 ILE A O 1
ATOM 719 N N . PHE A 1 90 ? -10.798 10.104 45.382 1.00 51.97 90 PHE A N 1
ATOM 720 C CA . PHE A 1 90 ? -10.762 11.252 46.276 1.00 51.97 90 PHE A CA 1
ATOM 721 C C . PHE A 1 90 ? -12.144 11.907 46.345 1.00 51.97 90 PHE A C 1
ATOM 723 O O . PHE A 1 90 ? -12.746 12.188 45.314 1.00 51.97 90 PHE A O 1
ATOM 730 N N . ASP A 1 91 ? -12.608 12.210 47.560 1.00 56.62 91 ASP A N 1
ATOM 731 C CA . ASP A 1 91 ? -13.934 12.794 47.860 1.00 56.62 91 ASP A CA 1
ATOM 732 C C . ASP A 1 91 ? -14.161 14.187 47.221 1.00 56.62 91 ASP A C 1
ATOM 734 O O . ASP A 1 91 ? -15.261 14.733 47.230 1.00 56.62 91 ASP A O 1
ATOM 738 N N . THR A 1 92 ? -13.104 14.788 46.666 1.00 53.12 92 THR A N 1
ATOM 739 C CA . THR A 1 92 ? -13.120 16.080 45.964 1.00 53.12 92 THR A CA 1
ATOM 740 C C . THR A 1 92 ? -13.371 15.969 44.458 1.00 53.12 92 THR A C 1
ATOM 742 O O . THR A 1 92 ? -13.597 16.989 43.808 1.00 53.12 92 THR A O 1
ATOM 745 N N . GLU A 1 93 ? -13.317 14.767 43.884 1.00 52.69 93 GLU A N 1
ATOM 746 C CA . GLU A 1 93 ? -13.558 14.521 42.461 1.00 52.69 93 GLU A CA 1
ATOM 747 C C . GLU A 1 93 ? -14.959 13.931 42.254 1.00 52.69 93 GLU A C 1
ATOM 749 O O . GLU A 1 93 ? -15.414 13.073 43.008 1.00 52.69 93 GLU A O 1
ATOM 754 N N . LYS A 1 94 ? -15.678 14.408 41.232 1.00 57.22 94 LYS A N 1
ATOM 755 C CA . LYS A 1 94 ? -16.983 13.836 40.875 1.00 57.22 94 LYS A CA 1
ATOM 756 C C . LYS A 1 94 ? -16.793 12.432 40.302 1.00 57.22 94 LYS A C 1
ATOM 758 O O . LYS A 1 94 ? -15.836 12.198 39.565 1.00 57.22 94 LYS A O 1
ATOM 763 N N . ASP A 1 95 ? -17.747 11.544 40.585 1.00 66.44 95 ASP A N 1
ATOM 764 C CA . ASP A 1 95 ? -17.898 10.271 39.875 1.00 66.44 95 ASP A CA 1
ATOM 765 C C . ASP A 1 95 ? -17.776 10.503 38.361 1.00 66.44 95 ASP A C 1
ATOM 767 O O . ASP A 1 95 ? -18.373 11.439 37.819 1.00 66.44 95 ASP A O 1
ATOM 771 N N . PHE A 1 96 ? -16.990 9.667 37.686 1.00 66.19 96 PHE A N 1
ATOM 772 C CA . PHE A 1 96 ? -16.734 9.798 36.256 1.00 66.19 96 PHE A CA 1
ATOM 773 C C . PHE A 1 96 ? -17.506 8.739 35.475 1.00 66.19 96 PHE A C 1
ATOM 775 O O . PHE A 1 96 ? -17.627 7.589 35.896 1.00 66.19 96 PHE A O 1
ATOM 782 N N . GLU A 1 97 ? -18.036 9.119 34.320 1.00 67.69 97 GLU A N 1
ATOM 783 C CA . GLU A 1 97 ? -18.699 8.200 33.400 1.00 67.69 97 GLU A CA 1
ATOM 784 C C . GLU A 1 97 ? -17.687 7.700 32.370 1.00 67.69 97 GLU A C 1
ATOM 786 O O . GLU A 1 97 ? -16.857 8.458 31.869 1.00 67.69 97 GLU A O 1
ATOM 791 N N . PHE A 1 98 ? -17.7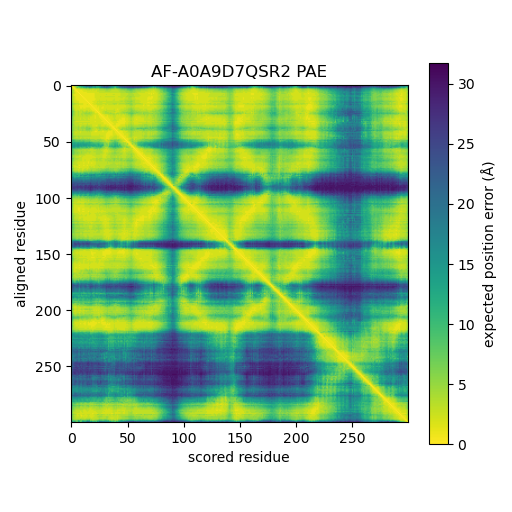16 6.399 32.092 1.00 71.81 98 PHE A N 1
ATOM 792 C CA . PHE A 1 98 ? -16.920 5.804 31.031 1.00 71.81 98 PHE A CA 1
ATOM 793 C C . PHE A 1 98 ? -17.743 4.788 30.250 1.00 71.81 98 PHE A C 1
ATOM 795 O O . PHE A 1 98 ? -18.557 4.043 30.800 1.00 71.81 98 PHE A O 1
ATOM 802 N N . SER A 1 99 ? -17.501 4.739 28.951 1.00 73.62 99 SER A N 1
ATOM 803 C CA . SER A 1 99 ? -18.069 3.738 28.061 1.00 73.62 99 SER A CA 1
ATOM 804 C C . SER A 1 99 ? -17.070 2.605 27.891 1.00 73.62 99 SER A C 1
ATOM 806 O O . SER A 1 99 ? -15.910 2.859 27.578 1.00 73.62 99 SER A O 1
ATOM 808 N N . LYS A 1 100 ? -17.513 1.364 28.101 1.00 80.62 100 LYS A N 1
ATOM 809 C CA . LYS A 1 100 ? -16.729 0.139 27.916 1.00 80.62 100 LYS A CA 1
ATOM 810 C C . LYS A 1 100 ? -17.255 -0.630 26.709 1.00 80.62 100 LYS A C 1
ATOM 812 O O . LYS A 1 100 ? -18.452 -0.905 26.629 1.00 80.62 100 LYS A O 1
ATOM 817 N N . LEU A 1 101 ? -16.354 -1.010 25.809 1.00 83.19 101 LEU A N 1
ATOM 818 C CA . LEU A 1 101 ? -16.629 -1.814 24.622 1.00 83.19 101 LEU A CA 1
ATOM 819 C C . LEU A 1 101 ? -15.737 -3.058 24.636 1.00 83.19 101 LEU A C 1
ATOM 821 O O . LEU A 1 101 ? -14.524 -2.950 24.801 1.00 83.19 101 LEU A O 1
ATOM 825 N N . ILE A 1 102 ? -16.336 -4.232 24.452 1.00 86.44 102 ILE A N 1
ATOM 826 C CA . ILE A 1 102 ? -15.621 -5.496 24.265 1.00 86.44 102 ILE A CA 1
ATOM 827 C C . ILE A 1 102 ? -15.859 -5.968 22.836 1.00 86.44 102 ILE A C 1
ATOM 829 O O . ILE A 1 102 ? -16.989 -6.275 22.447 1.00 86.44 102 ILE A O 1
ATOM 833 N N . LEU A 1 103 ? -14.776 -6.038 22.072 1.00 88.75 103 LEU A N 1
ATOM 834 C CA . LEU A 1 103 ? -14.737 -6.613 20.736 1.00 88.75 103 LEU A CA 1
ATOM 835 C C . LEU A 1 103 ? -14.317 -8.075 20.833 1.00 88.75 103 LEU A C 1
ATOM 837 O O . LEU A 1 103 ? -13.322 -8.388 21.491 1.00 88.75 103 LEU A O 1
ATOM 841 N N . GLN A 1 104 ? -15.045 -8.954 20.150 1.00 92.38 104 GLN A N 1
ATOM 842 C CA . GLN A 1 104 ? -14.706 -10.367 20.028 1.00 92.38 104 GLN A CA 1
ATOM 843 C C . GLN A 1 104 ? -14.460 -10.724 18.565 1.00 92.38 104 GLN A C 1
ATOM 845 O O . GLN A 1 104 ? -15.252 -10.388 17.682 1.00 92.38 104 GLN A O 1
ATOM 850 N N . PHE A 1 105 ? -13.356 -11.423 18.330 1.00 94.19 105 PHE A N 1
ATOM 851 C CA . PHE A 1 105 ? -12.870 -11.804 17.015 1.00 94.19 105 PHE A CA 1
ATOM 852 C C . PHE A 1 105 ? -13.059 -13.308 16.818 1.00 94.19 105 PHE A C 1
ATOM 854 O O . PHE A 1 105 ? -12.566 -14.118 17.609 1.00 94.19 105 PHE A O 1
ATOM 861 N N . ALA A 1 106 ? -13.781 -13.678 15.762 1.00 93.19 106 ALA A N 1
ATOM 862 C CA . ALA A 1 106 ? -14.196 -15.055 15.520 1.00 93.19 106 ALA A CA 1
ATOM 863 C C . ALA A 1 106 ? -13.009 -15.986 15.215 1.00 93.19 106 ALA A C 1
ATOM 865 O O . ALA A 1 106 ? -12.892 -17.061 15.802 1.00 93.19 106 ALA A O 1
ATOM 866 N N . GLU A 1 107 ? -12.102 -15.560 14.336 1.00 94.12 107 GLU A N 1
ATOM 867 C CA . GLU A 1 107 ? -11.050 -16.400 13.760 1.00 94.12 107 GLU A CA 1
ATOM 868 C C . GLU A 1 107 ? -9.679 -15.713 13.837 1.00 94.12 107 GLU A C 1
ATOM 870 O O . GLU A 1 107 ? -9.574 -14.517 14.114 1.00 94.12 107 GLU A O 1
ATOM 875 N N . SER A 1 108 ? -8.604 -16.468 13.591 1.00 93.38 108 SER A N 1
ATOM 876 C CA . SER A 1 108 ? -7.282 -15.861 13.383 1.00 93.38 108 SER A CA 1
ATOM 877 C C . SER A 1 108 ? -7.306 -15.009 12.108 1.00 93.38 108 SER A C 1
ATOM 879 O O . SER A 1 108 ? -7.913 -15.395 11.112 1.00 93.38 108 SER A O 1
ATOM 881 N N . GLY A 1 109 ? -6.697 -13.825 12.148 1.00 92.31 109 GLY A N 1
ATOM 882 C CA . GLY A 1 109 ? -6.726 -12.865 11.043 1.00 92.31 109 GLY A CA 1
ATOM 883 C C . GLY A 1 109 ? -8.027 -12.061 10.913 1.00 92.31 109 GLY A C 1
ATOM 884 O O . GLY A 1 109 ? -8.079 -11.158 10.080 1.00 92.31 109 GLY A O 1
ATOM 885 N N . SER A 1 110 ? -9.066 -12.327 11.723 1.00 95.06 110 SER A N 1
ATOM 886 C CA . SER A 1 110 ? -10.194 -11.394 11.877 1.00 95.06 110 SER A CA 1
ATOM 887 C C . SER A 1 110 ? -9.676 -10.026 12.312 1.00 95.06 110 SER A C 1
ATOM 889 O O . SER A 1 110 ? -8.756 -9.945 13.130 1.00 95.06 110 SER A O 1
ATOM 891 N N . PHE A 1 111 ? -10.265 -8.951 11.796 1.00 94.81 111 PHE A N 1
ATOM 892 C CA . PHE A 1 111 ? -9.736 -7.610 12.019 1.00 94.81 111 PHE A CA 1
ATOM 893 C C . PHE A 1 111 ? -10.819 -6.533 12.061 1.00 94.81 111 PHE A C 1
ATOM 895 O O . PHE A 1 111 ? -11.883 -6.679 11.461 1.00 94.81 111 PHE A O 1
ATOM 902 N N . ARG A 1 112 ? -10.501 -5.417 12.722 1.00 93.94 112 ARG A N 1
ATOM 903 C CA . ARG A 1 112 ? -11.252 -4.158 12.655 1.00 93.94 112 ARG A CA 1
ATOM 904 C C . ARG A 1 112 ? -10.296 -3.039 12.279 1.00 93.94 112 ARG A C 1
ATOM 906 O O . ARG A 1 112 ? -9.266 -2.870 12.934 1.00 93.94 112 ARG A O 1
ATOM 913 N N . PHE A 1 113 ? -10.638 -2.302 11.229 1.00 93.81 113 PHE A N 1
ATOM 914 C CA . PHE A 1 113 ? -9.873 -1.167 10.741 1.00 93.81 113 PHE A CA 1
ATOM 915 C C . PHE A 1 113 ? -10.756 0.074 10.691 1.00 93.81 113 PHE A C 1
ATOM 917 O O . PHE A 1 113 ? -11.877 0.029 10.179 1.00 93.81 113 PHE A O 1
ATOM 924 N N . HIS A 1 114 ? -10.249 1.176 11.234 1.00 92.19 114 HIS A N 1
ATOM 925 C CA . HIS A 1 114 ? -10.974 2.434 11.258 1.00 92.19 114 HIS A CA 1
ATOM 926 C C . HIS A 1 114 ? -10.041 3.617 11.017 1.00 92.19 114 HIS A C 1
ATOM 928 O O . HIS A 1 114 ? -8.909 3.627 11.499 1.00 92.19 114 HIS A O 1
ATOM 934 N N . THR A 1 115 ? -10.545 4.631 10.321 1.00 91.56 115 THR A N 1
ATOM 935 C CA . THR A 1 115 ? -9.871 5.889 10.015 1.00 91.56 115 THR A CA 1
ATOM 936 C C . THR A 1 115 ? -10.792 7.091 10.185 1.00 91.56 115 THR A C 1
ATOM 938 O O . THR A 1 115 ? -12.001 7.017 9.953 1.00 91.56 115 THR A O 1
ATOM 941 N N . ILE A 1 116 ? -10.184 8.225 10.524 1.00 90.56 116 ILE A N 1
ATOM 942 C CA . ILE A 1 116 ? -10.831 9.535 10.583 1.00 90.56 116 ILE A CA 1
ATOM 943 C C . ILE A 1 116 ? -10.257 10.410 9.465 1.00 90.56 116 ILE A C 1
ATOM 945 O O . ILE A 1 116 ? -9.040 10.557 9.360 1.00 90.56 116 ILE A O 1
ATOM 949 N N . ASN A 1 117 ? -11.136 10.987 8.639 1.00 91.88 117 ASN A N 1
ATOM 950 C CA . ASN A 1 117 ? -10.791 11.875 7.519 1.00 91.88 117 ASN A CA 1
ATOM 951 C C . ASN A 1 117 ? -9.660 11.331 6.618 1.00 91.88 117 ASN A C 1
ATOM 953 O O . ASN A 1 117 ? -8.604 11.961 6.505 1.00 91.88 117 ASN A O 1
ATOM 957 N N . PRO A 1 118 ? -9.835 10.158 5.981 1.00 95.12 118 PRO A N 1
ATOM 958 C CA . PRO A 1 118 ? -8.831 9.647 5.061 1.00 95.12 118 PRO A CA 1
ATOM 959 C C . PRO A 1 118 ? -8.684 10.585 3.854 1.00 95.12 118 PRO A C 1
ATOM 961 O O . PRO A 1 118 ? -9.668 11.103 3.322 1.00 95.12 118 PRO A O 1
ATOM 964 N N . ALA A 1 119 ? -7.454 10.783 3.403 1.00 96.31 119 ALA A N 1
ATOM 965 C CA . ALA A 1 119 ? -7.103 11.617 2.262 1.00 96.31 119 ALA A CA 1
ATOM 966 C C . ALA A 1 119 ? -5.855 11.070 1.554 1.00 96.31 119 ALA A C 1
ATOM 968 O O . ALA A 1 119 ? -5.150 10.203 2.073 1.00 96.31 119 ALA A O 1
ATOM 969 N N . THR A 1 120 ? -5.604 11.553 0.341 1.00 97.00 120 THR A N 1
ATOM 970 C CA . THR A 1 120 ? -4.524 11.088 -0.534 1.00 97.00 120 THR A CA 1
ATOM 971 C C . THR A 1 120 ? -3.812 12.242 -1.223 1.00 97.00 120 THR A C 1
ATOM 973 O O . THR A 1 120 ? -4.382 13.312 -1.433 1.00 97.00 120 THR A O 1
ATOM 976 N N . ILE A 1 121 ? -2.564 11.990 -1.601 1.00 95.12 121 ILE A N 1
ATOM 977 C CA . ILE A 1 121 ? -1.738 12.832 -2.464 1.00 95.12 121 ILE A CA 1
ATOM 978 C C . ILE A 1 121 ? -1.191 11.987 -3.617 1.00 95.12 121 ILE A C 1
ATOM 980 O O . ILE A 1 121 ? -0.834 10.820 -3.432 1.00 95.12 121 ILE A O 1
ATOM 984 N N . HIS A 1 122 ? -1.119 12.577 -4.808 1.00 95.00 122 HIS A N 1
ATOM 985 C CA . HIS A 1 122 ? -0.760 11.890 -6.048 1.00 95.00 122 HIS A CA 1
ATOM 986 C C . HIS A 1 122 ? 0.435 12.551 -6.718 1.00 95.00 122 HIS A C 1
ATOM 988 O O . HIS A 1 122 ? 0.567 13.774 -6.720 1.00 95.00 122 HIS A O 1
ATOM 994 N N . LEU A 1 123 ? 1.264 11.748 -7.373 1.00 93.69 123 LEU A N 1
ATOM 995 C CA . LEU A 1 123 ? 2.276 12.228 -8.301 1.00 93.69 123 LEU A CA 1
ATOM 996 C C . LEU A 1 123 ? 1.628 12.498 -9.669 1.00 93.69 123 LEU A C 1
ATOM 998 O O . LEU A 1 123 ? 1.477 11.596 -10.492 1.00 93.69 123 LEU A O 1
ATOM 1002 N N . LEU A 1 124 ? 1.231 13.749 -9.907 1.00 93.69 124 LEU A N 1
ATOM 1003 C CA . LEU A 1 124 ? 0.512 14.170 -11.117 1.00 93.69 124 LEU A CA 1
ATOM 1004 C C . LEU A 1 124 ? 1.382 14.103 -12.375 1.00 93.69 124 LEU A C 1
ATOM 1006 O O . LEU A 1 124 ? 0.888 13.793 -13.454 1.00 93.69 124 LEU A O 1
ATOM 1010 N N . SER A 1 125 ? 2.686 14.345 -12.237 1.00 92.06 125 SER A N 1
ATOM 1011 C CA . SER A 1 125 ? 3.634 14.326 -13.355 1.00 92.06 125 SER A CA 1
ATOM 1012 C C . SER A 1 125 ? 4.066 12.915 -13.777 1.00 92.06 125 SER A C 1
ATOM 1014 O O . SER A 1 125 ? 4.994 12.786 -14.570 1.00 92.06 125 SER A O 1
ATOM 1016 N N . TRP A 1 126 ? 3.440 11.843 -13.264 1.00 93.81 126 TRP A N 1
ATOM 1017 C CA . TRP A 1 126 ? 3.854 10.462 -13.555 1.00 93.81 126 TRP A CA 1
ATOM 1018 C C . TRP A 1 126 ? 3.951 10.171 -15.058 1.00 93.81 126 TRP A C 1
ATOM 1020 O O . TRP A 1 126 ? 4.945 9.607 -15.507 1.00 93.81 126 TRP A O 1
ATOM 1030 N N . GLY A 1 127 ? 2.950 10.593 -15.839 1.00 91.19 127 GLY A N 1
ATOM 1031 C CA . GLY A 1 127 ? 2.918 10.358 -17.286 1.00 91.19 127 GLY A CA 1
ATOM 1032 C C . GLY A 1 127 ? 4.082 10.998 -18.049 1.00 91.19 127 GLY A C 1
ATOM 1033 O O . GLY A 1 127 ? 4.479 10.475 -19.083 1.00 91.19 127 GLY A O 1
ATOM 1034 N N . GLU A 1 128 ? 4.650 12.085 -17.527 1.00 91.38 128 GLU A N 1
ATOM 1035 C CA . GLU A 1 128 ? 5.769 12.803 -18.147 1.00 91.38 128 GLU A CA 1
ATOM 1036 C C . GLU A 1 128 ? 7.117 12.190 -17.748 1.00 91.38 128 GLU A C 1
ATOM 1038 O O . GLU A 1 128 ? 8.012 12.050 -18.573 1.00 91.38 128 GLU A O 1
ATOM 1043 N N . ILE A 1 129 ? 7.255 11.773 -16.486 1.00 91.56 129 ILE A N 1
ATOM 1044 C CA . ILE A 1 129 ? 8.544 11.330 -15.936 1.00 91.56 129 ILE A CA 1
ATOM 1045 C C . ILE A 1 129 ? 8.807 9.829 -16.100 1.00 91.56 129 ILE A C 1
ATOM 1047 O O . ILE A 1 129 ? 9.947 9.395 -15.942 1.00 91.56 129 ILE A O 1
ATOM 1051 N N . ALA A 1 130 ? 7.777 9.016 -16.357 1.00 92.12 130 ALA A N 1
ATOM 1052 C CA . ALA A 1 130 ? 7.857 7.557 -16.270 1.00 92.12 130 ALA A CA 1
ATOM 1053 C C . ALA A 1 130 ? 8.973 6.957 -17.144 1.00 92.12 130 ALA A C 1
ATOM 1055 O O . ALA A 1 130 ? 9.787 6.171 -16.656 1.00 92.12 130 ALA A O 1
ATOM 1056 N N . GLU A 1 131 ? 9.052 7.337 -18.420 1.00 90.81 131 GLU A N 1
ATOM 1057 C CA . GLU A 1 131 ? 10.092 6.841 -19.334 1.00 90.81 131 GLU A CA 1
ATOM 1058 C C . GLU A 1 131 ? 11.478 7.383 -18.965 1.00 90.81 131 GLU A C 1
ATOM 1060 O O . GLU A 1 131 ? 12.455 6.631 -18.923 1.00 90.81 131 GLU A O 1
ATOM 1065 N N . GLY A 1 132 ? 11.558 8.667 -18.602 1.00 89.12 132 GLY A N 1
ATOM 1066 C CA . GLY A 1 132 ? 12.794 9.286 -18.130 1.00 89.12 132 GLY A CA 1
ATOM 1067 C C . GLY A 1 132 ? 13.362 8.582 -16.896 1.00 89.12 132 GLY A C 1
ATOM 1068 O O . GLY A 1 132 ? 14.576 8.410 -16.787 1.00 89.12 132 GLY A O 1
ATOM 1069 N N . LEU A 1 133 ? 12.501 8.112 -15.988 1.00 89.31 133 LEU A N 1
ATOM 1070 C CA . LEU A 1 133 ? 12.914 7.338 -14.820 1.00 89.31 133 LEU A CA 1
ATOM 1071 C C . LEU A 1 133 ? 13.530 5.993 -15.222 1.00 89.31 133 LEU A C 1
ATOM 1073 O O . LEU A 1 133 ? 14.571 5.644 -14.673 1.00 89.31 133 LEU A O 1
ATOM 1077 N N . ILE A 1 134 ? 12.974 5.274 -16.206 1.00 88.31 134 ILE A N 1
ATOM 1078 C CA . ILE A 1 134 ? 13.571 4.017 -16.711 1.00 88.31 134 ILE A CA 1
ATOM 1079 C C . ILE A 1 134 ? 15.008 4.272 -17.179 1.00 88.31 134 ILE A C 1
ATOM 1081 O O . ILE A 1 134 ? 15.941 3.568 -16.781 1.00 88.31 134 ILE A O 1
ATOM 1085 N N . ILE A 1 135 ? 15.199 5.325 -17.976 1.00 86.06 135 ILE A N 1
ATOM 1086 C CA . ILE A 1 135 ? 16.512 5.738 -18.482 1.00 86.06 135 ILE A CA 1
ATOM 1087 C C . ILE A 1 135 ? 17.441 6.092 -17.312 1.00 86.06 135 ILE A C 1
ATOM 1089 O O . ILE A 1 135 ? 18.562 5.587 -17.234 1.00 86.06 135 ILE A O 1
ATOM 1093 N N . LYS A 1 136 ? 16.980 6.920 -16.367 1.00 84.81 136 LYS A N 1
ATOM 1094 C CA . LYS A 1 136 ? 17.794 7.407 -15.246 1.00 84.81 136 LYS A CA 1
ATOM 1095 C C . LYS A 1 136 ? 18.218 6.291 -14.296 1.00 84.81 136 LYS A C 1
ATOM 1097 O O . LYS A 1 136 ? 19.381 6.268 -13.882 1.00 84.81 136 LYS A O 1
ATOM 1102 N N . PHE A 1 137 ? 17.315 5.369 -13.966 1.00 81.44 137 PHE A N 1
ATOM 1103 C CA . PHE A 1 137 ? 17.631 4.213 -13.127 1.00 81.44 137 PHE A CA 1
ATOM 1104 C C . PHE A 1 137 ? 18.635 3.288 -13.815 1.00 81.44 137 PHE A C 1
ATOM 1106 O O . PHE A 1 137 ? 19.593 2.876 -13.164 1.00 81.44 137 PHE A O 1
ATOM 1113 N N . THR A 1 138 ? 18.500 3.086 -15.132 1.00 77.19 138 THR A N 1
ATOM 1114 C CA . THR A 1 138 ? 19.476 2.335 -15.942 1.00 77.19 138 THR A CA 1
ATOM 1115 C C . THR A 1 138 ? 20.861 3.003 -15.953 1.00 77.19 138 THR A C 1
ATOM 1117 O O . THR A 1 138 ? 21.878 2.317 -15.989 1.00 77.19 138 THR A O 1
ATOM 1120 N N . GLN A 1 139 ? 20.923 4.341 -15.919 1.00 74.00 139 GLN A N 1
ATOM 1121 C CA . GLN A 1 139 ? 22.177 5.109 -15.963 1.00 74.00 139 GLN A CA 1
ATOM 1122 C C . GLN A 1 139 ? 22.910 5.210 -14.624 1.00 74.00 139 GLN A C 1
ATOM 1124 O O . GLN A 1 139 ? 24.136 5.132 -14.589 1.00 74.00 139 GLN A O 1
ATOM 1129 N N . THR A 1 140 ? 22.184 5.535 -13.552 1.00 64.00 140 THR A N 1
ATOM 1130 C CA . THR A 1 140 ? 22.786 6.333 -12.469 1.00 64.00 140 THR A CA 1
ATOM 1131 C C . THR A 1 140 ? 23.073 5.530 -11.213 1.00 64.00 140 THR A C 1
ATOM 1133 O O . THR A 1 140 ? 24.079 5.780 -10.557 1.00 64.00 140 THR A O 1
ATOM 1136 N N . TYR A 1 141 ? 22.201 4.589 -10.854 1.00 54.56 141 TYR A N 1
ATOM 1137 C CA . TYR A 1 141 ? 22.257 4.029 -9.506 1.00 54.56 141 TYR A CA 1
ATOM 1138 C C . TYR A 1 141 ? 22.395 2.517 -9.476 1.00 54.56 141 TYR A C 1
ATOM 1140 O O . TYR A 1 141 ? 22.969 2.000 -8.524 1.00 54.56 141 TYR A O 1
ATOM 1148 N N . PHE A 1 142 ? 21.929 1.797 -10.497 1.00 51.22 142 PHE A N 1
ATOM 1149 C CA . PHE A 1 142 ? 21.436 0.463 -10.229 1.00 51.22 142 PHE A CA 1
ATOM 1150 C C . PHE A 1 142 ? 21.319 -0.389 -11.507 1.00 51.22 142 PHE A C 1
ATOM 1152 O O . PHE A 1 142 ? 20.546 -0.073 -12.401 1.00 51.22 142 PHE 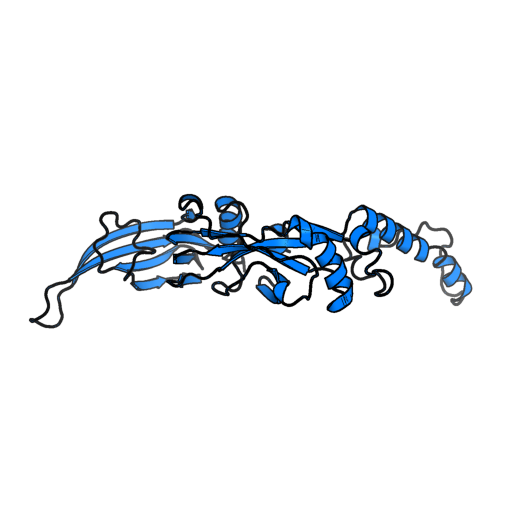A O 1
ATOM 1159 N N . SER A 1 143 ? 21.986 -1.549 -11.549 1.00 52.69 143 SER A N 1
ATOM 1160 C CA . SER A 1 143 ? 21.652 -2.667 -12.457 1.00 52.69 143 SER A CA 1
ATOM 1161 C C . SER A 1 143 ? 20.276 -3.290 -12.134 1.00 52.69 143 SER A C 1
ATOM 1163 O O . SER A 1 143 ? 20.126 -4.511 -12.200 1.00 52.69 143 SER A O 1
ATOM 1165 N N . PHE A 1 144 ? 19.306 -2.506 -11.651 1.00 59.69 144 PHE A N 1
ATOM 1166 C CA . PHE A 1 144 ? 18.162 -3.039 -10.919 1.00 59.69 144 PHE A CA 1
ATOM 1167 C C . PHE A 1 144 ? 17.038 -3.402 -11.866 1.00 59.69 144 PHE A C 1
ATOM 1169 O O . PHE A 1 144 ? 16.582 -2.621 -12.697 1.00 59.69 144 PHE A O 1
ATOM 1176 N N . ARG A 1 145 ? 16.641 -4.657 -11.715 1.00 62.97 145 ARG A N 1
ATOM 1177 C CA . ARG A 1 145 ? 15.707 -5.384 -12.567 1.00 62.97 145 ARG A CA 1
ATOM 1178 C C . ARG A 1 145 ? 14.302 -5.407 -11.981 1.00 62.97 145 ARG A C 1
ATOM 1180 O O . ARG A 1 145 ? 13.360 -5.749 -12.680 1.00 62.97 145 ARG A O 1
ATOM 1187 N N . GLU A 1 146 ? 14.188 -5.031 -10.711 1.00 75.06 146 GLU A N 1
ATOM 1188 C CA . GLU A 1 146 ? 12.973 -5.046 -9.911 1.00 75.06 146 GLU A CA 1
ATOM 1189 C C . GLU A 1 146 ? 13.009 -3.793 -9.030 1.00 75.06 146 GLU A C 1
ATOM 1191 O O . GLU A 1 146 ? 13.644 -3.791 -7.986 1.00 75.06 146 GLU A O 1
ATOM 1196 N N . VAL A 1 147 ? 12.398 -2.695 -9.477 1.00 86.38 147 VAL A N 1
ATOM 1197 C CA . VAL A 1 147 ? 12.239 -1.468 -8.677 1.00 86.38 147 VAL A CA 1
ATOM 1198 C C . VAL A 1 147 ? 10.783 -1.046 -8.716 1.00 86.38 147 VAL A C 1
ATOM 1200 O O . VAL A 1 147 ? 10.135 -1.147 -9.757 1.00 86.38 147 VAL A O 1
ATOM 1203 N N . SER A 1 148 ? 10.262 -0.578 -7.588 1.00 92.75 148 SER A N 1
ATOM 1204 C CA . SER A 1 148 ? 8.916 -0.015 -7.508 1.00 92.75 148 SER A CA 1
ATOM 1205 C C . SER A 1 148 ? 8.974 1.430 -7.052 1.00 92.75 148 SER A C 1
ATOM 1207 O O . SER A 1 148 ? 9.860 1.796 -6.288 1.00 92.75 148 SER A O 1
ATOM 1209 N N . ILE A 1 149 ? 8.046 2.254 -7.531 1.00 94.50 149 ILE A N 1
ATOM 1210 C CA . ILE A 1 149 ? 7.948 3.678 -7.211 1.00 94.50 149 ILE A CA 1
ATOM 1211 C C . ILE A 1 149 ? 6.550 3.970 -6.711 1.00 94.50 149 ILE A C 1
ATOM 1213 O O . ILE A 1 149 ? 5.563 3.629 -7.358 1.00 94.50 149 ILE A O 1
ATOM 1217 N N . VAL A 1 150 ? 6.469 4.642 -5.576 1.00 96.75 150 VAL A N 1
ATOM 1218 C CA . VAL A 1 150 ? 5.213 5.089 -4.992 1.00 96.75 150 VAL A CA 1
ATOM 1219 C C . VAL A 1 150 ? 4.669 6.259 -5.798 1.00 96.75 150 VAL A C 1
ATOM 1221 O O . VAL A 1 150 ? 5.325 7.287 -5.948 1.00 96.75 150 VAL A O 1
ATOM 1224 N N . THR A 1 151 ? 3.459 6.113 -6.324 1.00 96.69 151 THR A N 1
ATOM 1225 C CA . THR A 1 151 ? 2.790 7.151 -7.120 1.00 96.69 151 THR A CA 1
ATOM 1226 C C . THR A 1 151 ? 1.689 7.856 -6.346 1.00 96.69 151 THR A C 1
ATOM 1228 O O . THR A 1 151 ? 1.383 9.008 -6.640 1.00 96.69 151 THR A O 1
ATOM 1231 N N . GLU A 1 152 ? 1.095 7.185 -5.360 1.00 96.75 152 GLU A N 1
ATOM 1232 C CA . GLU A 1 152 ? 0.0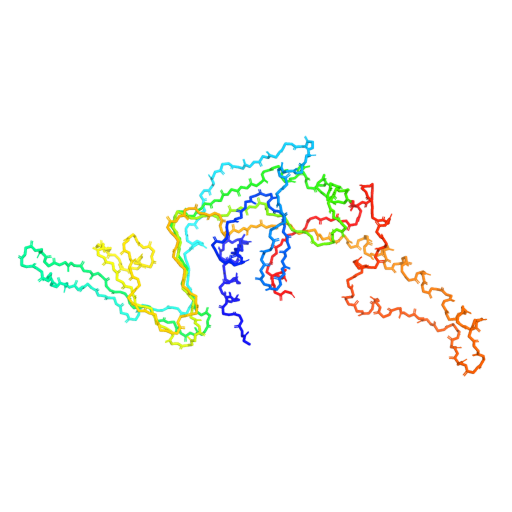49 7.747 -4.504 1.00 96.75 152 GLU A CA 1
ATOM 1233 C C . GLU A 1 152 ? 0.313 7.352 -3.059 1.00 96.75 152 GLU A C 1
ATOM 1235 O O . GLU A 1 152 ? 0.669 6.203 -2.791 1.00 96.75 152 GLU A O 1
ATOM 1240 N N . CYS A 1 153 ? 0.072 8.274 -2.133 1.00 96.25 153 CYS A N 1
ATOM 1241 C CA . CYS A 1 153 ? 0.090 7.988 -0.706 1.00 96.25 153 CYS A CA 1
ATOM 1242 C C . CYS A 1 153 ? -1.220 8.424 -0.076 1.00 96.25 153 CYS A C 1
ATOM 1244 O O . CYS A 1 153 ? -1.696 9.525 -0.338 1.00 96.25 153 CYS A O 1
ATOM 1246 N N . ALA A 1 154 ? -1.753 7.591 0.807 1.00 96.56 154 ALA A N 1
ATOM 1247 C CA . ALA A 1 154 ? -2.917 7.898 1.611 1.00 96.56 154 ALA A CA 1
ATOM 1248 C C . ALA A 1 154 ? -2.566 7.947 3.100 1.00 96.56 154 ALA A C 1
ATOM 1250 O O . ALA A 1 154 ? -1.686 7.239 3.602 1.00 96.56 154 ALA A O 1
ATOM 1251 N N . PHE A 1 155 ? -3.278 8.816 3.801 1.00 94.75 155 PHE A N 1
ATOM 1252 C CA . PHE A 1 155 ? -3.170 9.061 5.230 1.00 94.75 155 PHE A CA 1
ATOM 1253 C C . PHE A 1 155 ? -4.559 9.336 5.799 1.00 94.75 155 PHE A C 1
ATOM 1255 O O . PHE A 1 155 ? -5.508 9.613 5.075 1.00 94.75 155 PHE A O 1
ATOM 1262 N N . ALA A 1 156 ? -4.660 9.274 7.115 1.00 93.12 156 ALA A N 1
ATOM 1263 C CA . ALA A 1 156 ? -5.825 9.690 7.875 1.00 93.12 156 ALA A CA 1
ATOM 1264 C C . ALA A 1 156 ? -5.339 10.577 9.023 1.00 93.12 156 ALA A C 1
ATOM 1266 O O . ALA A 1 156 ? -4.168 10.478 9.411 1.00 93.12 156 ALA A O 1
ATOM 1267 N N . ASP A 1 157 ? -6.207 11.431 9.559 1.00 90.12 157 ASP A N 1
ATOM 1268 C CA . ASP A 1 157 ? -5.877 12.208 10.760 1.00 90.12 157 ASP A CA 1
ATOM 1269 C C . ASP A 1 157 ? -5.567 11.253 11.922 1.00 90.12 157 ASP A C 1
ATOM 1271 O O . ASP A 1 157 ? -4.548 11.390 12.606 1.00 90.12 157 ASP A O 1
ATOM 1275 N N . GLU A 1 158 ? -6.399 10.215 12.048 1.00 89.06 158 GLU A N 1
ATOM 1276 C CA . GLU A 1 158 ? -6.224 9.105 12.979 1.00 89.06 158 GLU A CA 1
ATOM 1277 C C . GLU A 1 158 ? -6.592 7.774 12.320 1.00 89.06 158 GLU A C 1
ATOM 1279 O O . GLU A 1 158 ? -7.493 7.709 11.478 1.00 89.06 158 GLU A O 1
ATOM 1284 N N . TRP A 1 159 ? -5.916 6.698 12.724 1.00 91.25 159 TRP A N 1
ATOM 1285 C CA . TRP A 1 159 ? -6.296 5.342 12.342 1.00 91.25 159 TRP A CA 1
ATOM 1286 C C . TRP A 1 159 ? -6.011 4.320 13.443 1.00 91.25 159 TRP A C 1
ATOM 1288 O O . TRP A 1 159 ? -5.047 4.443 14.205 1.00 91.25 159 TRP A O 1
ATOM 1298 N N . SER A 1 160 ? -6.850 3.287 13.482 1.00 91.38 160 SER A N 1
ATOM 1299 C CA . SER A 1 160 ? -6.757 2.162 14.410 1.00 91.38 160 SER A CA 1
ATOM 1300 C C . SER A 1 160 ? -6.881 0.844 13.649 1.00 91.38 160 SER A C 1
ATOM 1302 O O . SER A 1 160 ? -7.736 0.699 12.771 1.00 91.38 160 SER A O 1
ATOM 1304 N N . LEU A 1 161 ? -6.065 -0.142 14.014 1.00 93.25 161 LEU A N 1
ATOM 1305 C CA . LEU A 1 161 ? -6.111 -1.502 13.483 1.00 93.25 161 LEU A CA 1
ATOM 1306 C C . LEU A 1 161 ? -5.955 -2.509 14.617 1.00 93.25 161 LEU A C 1
ATOM 1308 O O . LEU A 1 161 ? -4.995 -2.449 15.382 1.00 93.25 161 LEU A O 1
ATOM 1312 N N . ALA A 1 162 ? -6.857 -3.482 14.679 1.00 93.44 162 ALA A N 1
ATOM 1313 C CA . ALA A 1 162 ? -6.717 -4.652 15.536 1.00 93.44 162 ALA A CA 1
ATOM 1314 C C . ALA A 1 162 ? -6.895 -5.920 14.702 1.00 93.44 162 ALA A C 1
ATOM 1316 O O . ALA A 1 162 ? -7.867 -6.021 13.954 1.00 93.44 162 ALA A O 1
ATOM 1317 N N . ILE A 1 163 ? -5.978 -6.879 14.848 1.00 94.44 163 ILE A N 1
ATOM 1318 C CA . ILE A 1 163 ? -6.010 -8.180 14.166 1.00 94.44 163 ILE A CA 1
ATOM 1319 C C . ILE A 1 163 ? -5.864 -9.298 15.195 1.00 94.44 163 ILE A C 1
ATOM 1321 O O . ILE A 1 163 ? -4.927 -9.317 16.000 1.00 94.44 163 ILE A O 1
ATOM 1325 N N . ALA A 1 164 ? -6.773 -10.265 15.148 1.00 95.31 164 ALA A N 1
ATOM 1326 C CA . ALA A 1 164 ? -6.741 -11.451 15.986 1.00 95.31 164 ALA A CA 1
ATOM 1327 C C . ALA A 1 164 ? -5.558 -12.359 15.629 1.00 95.31 164 ALA A C 1
ATOM 1329 O O . ALA A 1 164 ? -5.401 -12.789 14.490 1.00 95.31 164 ALA A O 1
ATOM 1330 N N . GLY A 1 165 ? -4.739 -12.702 16.623 1.00 92.19 165 GLY A N 1
ATOM 1331 C CA . GLY A 1 165 ? -3.668 -13.686 16.463 1.00 92.19 165 GLY A CA 1
ATOM 1332 C C . GLY A 1 165 ? -4.189 -15.123 16.539 1.00 92.19 165 GLY A C 1
ATOM 1333 O O . GLY A 1 165 ? -3.652 -16.018 15.888 1.00 92.19 165 GLY A O 1
ATOM 1334 N N . LYS A 1 166 ? -5.259 -15.361 17.308 1.00 92.31 166 LYS A N 1
ATOM 1335 C CA . LYS A 1 166 ? -5.919 -16.671 17.442 1.00 92.31 166 LYS A CA 1
ATOM 1336 C C . LYS A 1 166 ? -7.447 -16.525 17.447 1.00 92.31 166 LYS A C 1
ATOM 1338 O O . LYS A 1 166 ? -7.930 -15.442 17.771 1.00 92.31 166 LYS A O 1
ATOM 1343 N N . PRO A 1 167 ? -8.198 -17.603 17.157 1.00 91.31 167 PRO A N 1
ATOM 1344 C CA . PRO A 1 167 ? -9.652 -17.613 17.302 1.00 91.31 167 PRO A CA 1
ATOM 1345 C C . PRO A 1 167 ? -10.094 -17.254 18.726 1.00 91.31 167 PRO A C 1
ATOM 1347 O O . PRO A 1 167 ? -9.422 -17.615 19.699 1.00 91.31 167 PRO A O 1
ATOM 1350 N N . GLY A 1 168 ? -11.223 -16.552 18.846 1.00 89.06 168 GLY A N 1
ATOM 1351 C CA . GLY A 1 168 ? -11.745 -16.081 20.132 1.00 89.06 168 GLY A CA 1
ATOM 1352 C C . GLY A 1 168 ? -10.871 -15.009 20.787 1.00 89.06 168 GLY A C 1
ATOM 1353 O O . GLY A 1 168 ? -10.781 -14.954 22.016 1.00 89.06 168 GLY A O 1
ATOM 1354 N N . ALA A 1 169 ? -10.162 -14.206 19.987 1.00 91.94 169 ALA A N 1
ATOM 1355 C CA . ALA A 1 169 ? -9.445 -13.053 20.512 1.00 91.94 169 ALA A CA 1
ATOM 1356 C C . ALA A 1 169 ? -10.430 -11.986 20.990 1.00 91.94 169 ALA A C 1
ATOM 1358 O O . ALA A 1 169 ? -11.522 -11.831 20.444 1.00 91.94 169 ALA A O 1
ATOM 1359 N N . GLU A 1 170 ? -10.041 -11.259 22.028 1.00 91.25 170 GLU A N 1
ATOM 1360 C CA . GLU A 1 170 ? -10.885 -10.265 22.682 1.00 91.25 170 GLU A CA 1
ATOM 1361 C C . GLU A 1 170 ? -10.079 -8.995 22.930 1.00 91.25 170 GLU A C 1
ATOM 1363 O O . GLU A 1 170 ? -8.898 -9.042 23.292 1.00 91.25 170 GLU A O 1
ATOM 1368 N N . MET A 1 171 ? -10.728 -7.853 22.736 1.00 88.75 171 MET A N 1
ATOM 1369 C CA . MET A 1 171 ? -10.166 -6.543 23.030 1.00 88.75 171 MET A CA 1
ATOM 1370 C C . MET A 1 171 ? -11.175 -5.725 23.821 1.00 88.75 171 MET A C 1
ATOM 1372 O O . MET A 1 171 ? -12.310 -5.538 23.392 1.00 88.75 171 MET A O 1
ATOM 1376 N N . GLU A 1 172 ? -10.738 -5.227 24.970 1.00 86.75 172 GLU A N 1
ATOM 1377 C CA . GLU A 1 172 ? -11.507 -4.341 25.827 1.00 86.75 172 GLU A CA 1
ATOM 1378 C C . GLU A 1 172 ? -10.995 -2.908 25.694 1.00 86.75 172 GLU A C 1
ATOM 1380 O O . GLU A 1 172 ? -9.807 -2.626 25.886 1.00 86.75 172 GLU A O 1
ATOM 1385 N N . LEU A 1 173 ? -11.917 -2.000 25.401 1.00 83.44 173 LEU A N 1
ATOM 1386 C CA . LEU A 1 173 ? -11.682 -0.577 25.223 1.00 83.44 173 LEU A CA 1
ATOM 1387 C C . LEU A 1 173 ? -12.539 0.190 26.219 1.00 83.44 173 LEU A C 1
ATOM 1389 O O . LEU A 1 173 ? -13.691 -0.176 26.466 1.00 83.44 173 LEU A O 1
ATOM 1393 N N . ALA A 1 174 ? -11.998 1.279 26.748 1.00 80.31 174 ALA A N 1
ATOM 1394 C CA . ALA A 1 174 ? -12.787 2.258 27.470 1.00 80.31 174 ALA A CA 1
ATOM 1395 C C . ALA A 1 174 ? -12.479 3.677 27.019 1.00 80.31 174 ALA A C 1
ATOM 1397 O O . ALA A 1 174 ? -11.334 4.013 26.724 1.00 80.31 174 ALA A O 1
ATOM 1398 N N . THR A 1 175 ? -13.504 4.517 27.020 1.00 75.44 175 THR A N 1
ATOM 1399 C CA . THR A 1 175 ? -13.371 5.956 26.798 1.00 75.44 175 THR A CA 1
ATOM 1400 C C . THR A 1 175 ? -14.147 6.725 27.855 1.00 75.44 175 THR A C 1
ATOM 1402 O O . THR A 1 175 ? -15.197 6.278 28.316 1.00 75.44 175 THR A O 1
ATOM 1405 N N . SER A 1 176 ? -13.608 7.874 28.256 1.00 67.75 176 SER A N 1
ATOM 1406 C CA . SER A 1 176 ? -14.292 8.851 29.109 1.00 67.75 176 SER A CA 1
ATOM 1407 C C . SER A 1 176 ? -15.142 9.837 28.304 1.00 67.75 176 SER A C 1
ATOM 1409 O O . SER A 1 176 ? -15.813 10.675 28.896 1.00 67.75 176 SER A O 1
ATOM 1411 N N . GLN A 1 177 ? -15.069 9.794 26.969 1.00 64.81 177 GLN A N 1
ATOM 1412 C CA . GLN A 1 177 ? -15.911 10.615 26.107 1.00 64.81 177 GLN A CA 1
ATOM 1413 C C . GLN A 1 177 ? -17.280 9.957 25.926 1.00 64.81 177 GLN A C 1
ATOM 1415 O O . GLN A 1 177 ? -17.388 8.744 25.725 1.00 64.81 177 GLN A O 1
ATOM 1420 N N . ASP A 1 178 ? -18.324 10.774 26.021 1.00 56.56 178 ASP A N 1
ATOM 1421 C CA . ASP A 1 178 ? -19.705 10.328 25.895 1.00 56.56 178 ASP A CA 1
ATOM 1422 C C . ASP A 1 178 ? -20.062 10.261 24.406 1.00 56.56 178 ASP A C 1
ATOM 1424 O O . ASP A 1 178 ? -20.491 11.237 23.797 1.00 56.56 178 ASP A O 1
ATOM 1428 N N . ASP A 1 179 ? -19.786 9.115 23.787 1.00 56.38 179 ASP A N 1
ATOM 1429 C CA . ASP A 1 179 ? -20.142 8.867 22.393 1.00 56.38 179 ASP A CA 1
ATOM 1430 C C . ASP A 1 179 ? -21.561 8.268 22.349 1.00 56.38 179 ASP A C 1
ATOM 1432 O O . ASP A 1 179 ? -21.827 7.204 22.926 1.00 56.38 179 ASP A O 1
ATOM 1436 N N . GLU A 1 180 ? -22.511 8.959 21.708 1.00 50.72 180 GLU A N 1
ATOM 1437 C CA . GLU A 1 180 ? -23.935 8.572 21.693 1.00 50.72 180 GLU A CA 1
ATOM 1438 C C . GLU A 1 180 ? -24.179 7.222 21.012 1.00 50.72 180 GLU A C 1
ATOM 1440 O O . GLU A 1 180 ? -25.181 6.562 21.289 1.00 50.72 180 GLU A O 1
ATOM 1445 N N . THR A 1 181 ? -23.251 6.771 20.164 1.00 54.16 181 THR A N 1
ATOM 1446 C CA . THR A 1 181 ? -23.449 5.559 19.364 1.00 54.16 181 THR A CA 1
ATOM 1447 C C . THR A 1 181 ? -22.623 4.355 19.805 1.00 54.16 181 THR A C 1
ATOM 1449 O O . THR A 1 181 ? -22.915 3.269 19.319 1.00 54.16 181 THR A O 1
ATOM 1452 N N . LEU A 1 182 ? -21.640 4.482 20.715 1.00 56.03 182 LEU A N 1
ATOM 1453 C CA . LEU A 1 182 ? -20.715 3.417 21.190 1.00 56.03 182 LEU A CA 1
ATOM 1454 C C . LEU A 1 182 ? -19.974 2.612 20.082 1.00 56.03 182 LEU A C 1
ATOM 1456 O O . LEU A 1 182 ? -19.055 1.847 20.374 1.00 56.03 182 LEU A O 1
ATOM 1460 N N . VAL A 1 183 ? -20.340 2.795 18.811 1.00 55.16 183 VAL A N 1
ATOM 1461 C CA . VAL A 1 183 ? -19.859 2.093 17.615 1.00 55.16 183 VAL A CA 1
ATOM 1462 C C . VAL A 1 183 ? -18.493 2.638 17.179 1.00 55.16 183 VAL A C 1
ATOM 1464 O O . VAL A 1 183 ? -17.688 1.888 16.626 1.00 55.16 183 VAL A O 1
ATOM 1467 N N . ASN A 1 184 ? -18.190 3.901 17.503 1.00 58.25 184 A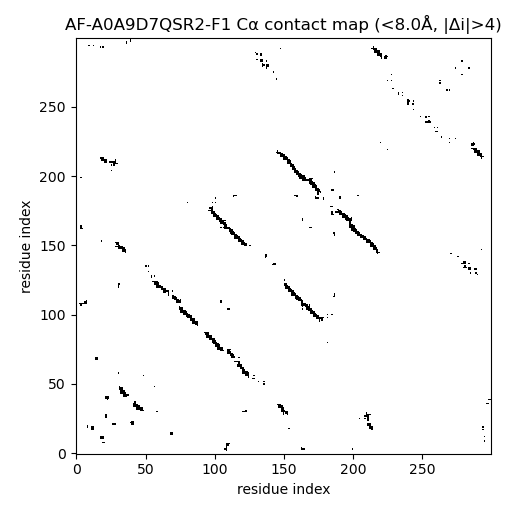SN A N 1
ATOM 1468 C CA . ASN A 1 184 ? -16.960 4.595 17.100 1.00 58.25 184 ASN A CA 1
ATOM 1469 C C . ASN A 1 184 ? -15.900 4.722 18.206 1.00 58.25 184 ASN A C 1
ATOM 1471 O O . ASN A 1 184 ? -14.860 5.341 18.001 1.00 58.25 184 ASN A O 1
ATOM 1475 N N . ILE A 1 185 ? -16.081 4.041 19.343 1.00 65.94 185 ILE A N 1
ATOM 1476 C CA . ILE A 1 185 ? -15.081 4.014 20.429 1.00 65.94 185 ILE A CA 1
ATOM 1477 C C . ILE A 1 185 ? -13.739 3.438 19.952 1.00 65.94 185 ILE A C 1
ATOM 1479 O O . ILE A 1 185 ? -12.712 3.666 20.564 1.00 65.94 185 ILE A O 1
ATOM 1483 N N . PHE A 1 186 ? -13.690 2.689 18.853 1.00 69.12 186 PHE A N 1
ATOM 1484 C CA . PHE A 1 186 ? -12.438 2.087 18.386 1.00 69.12 186 PHE A CA 1
ATOM 1485 C C . PHE A 1 186 ? -11.365 3.111 17.952 1.00 69.12 186 PHE A C 1
ATOM 1487 O O . PHE A 1 186 ? -10.169 2.814 17.962 1.00 69.12 186 PHE A O 1
ATOM 1494 N N . SER A 1 187 ? -11.782 4.317 17.581 1.00 61.34 187 SER A N 1
ATOM 1495 C CA . SER A 1 187 ? -10.926 5.373 17.030 1.00 61.34 187 SER A CA 1
ATOM 1496 C C . SER A 1 187 ? -11.109 6.723 17.711 1.00 61.34 187 SER A C 1
ATOM 1498 O O . SER A 1 187 ? -10.432 7.670 17.330 1.00 61.34 187 SER A O 1
ATOM 1500 N N . SER A 1 188 ? -12.005 6.838 18.695 1.00 68.06 188 SER A N 1
ATOM 1501 C CA . SER A 1 188 ? -12.295 8.129 19.308 1.00 68.06 188 SER A CA 1
ATOM 1502 C C . SER A 1 188 ? -11.156 8.646 20.190 1.00 68.06 188 SER A C 1
ATOM 1504 O O . SER A 1 188 ? -10.304 7.912 20.717 1.00 68.06 188 SER A O 1
ATOM 1506 N N . GLU A 1 189 ? -11.136 9.964 20.355 1.00 64.81 189 GLU A N 1
ATOM 1507 C CA . GLU A 1 189 ? -10.155 10.627 21.191 1.00 64.81 189 GLU A CA 1
ATOM 1508 C C . GLU A 1 189 ? -10.342 10.203 22.664 1.00 64.81 189 GLU A C 1
ATOM 1510 O O . GLU A 1 189 ? -11.448 10.085 23.187 1.00 64.81 189 GLU A O 1
ATOM 1515 N N . GLY A 1 190 ? -9.239 9.915 23.359 1.00 65.00 190 GLY A N 1
ATOM 1516 C CA . GLY A 1 190 ? -9.277 9.485 24.766 1.00 65.00 190 GLY A CA 1
ATOM 1517 C C . GLY A 1 190 ? -9.569 7.999 25.016 1.00 65.00 190 GLY A C 1
ATOM 1518 O O . GLY A 1 190 ? -9.576 7.584 26.176 1.00 65.00 190 GLY A O 1
ATOM 1519 N N . VAL A 1 191 ? -9.730 7.183 23.971 1.00 74.94 191 VAL A N 1
ATOM 1520 C CA . VAL A 1 191 ? -9.877 5.725 24.112 1.00 74.94 191 VAL A CA 1
ATOM 1521 C C . VAL A 1 191 ? -8.597 5.108 24.654 1.00 74.94 191 VAL A C 1
ATOM 1523 O O . VAL A 1 191 ? -7.491 5.415 24.202 1.00 74.94 191 VAL A O 1
ATOM 1526 N N . LYS A 1 192 ? -8.760 4.213 25.625 1.00 76.62 192 LYS A N 1
ATOM 1527 C CA . LYS A 1 192 ? -7.697 3.409 26.214 1.00 76.62 192 LYS A CA 1
ATOM 1528 C C . LYS A 1 192 ? -8.038 1.937 26.066 1.00 76.62 192 LYS A C 1
ATOM 1530 O O . LYS A 1 192 ? -9.114 1.490 26.464 1.00 76.62 192 LYS A O 1
ATOM 1535 N N . THR A 1 193 ? -7.089 1.172 25.545 1.00 81.81 193 THR A N 1
ATOM 1536 C CA . THR A 1 193 ? -7.146 -0.287 25.589 1.00 81.81 193 THR A CA 1
ATOM 1537 C C . THR A 1 193 ? -6.898 -0.752 27.016 1.00 81.81 193 THR A C 1
ATOM 1539 O O . THR A 1 193 ? -5.829 -0.513 27.573 1.00 81.81 193 THR A O 1
ATOM 1542 N N . ILE A 1 194 ? -7.899 -1.397 27.613 1.00 80.31 194 ILE A N 1
ATOM 1543 C CA . ILE A 1 194 ? -7.807 -1.955 28.967 1.00 80.31 194 ILE A CA 1
ATOM 1544 C C . ILE A 1 194 ? -7.138 -3.324 28.908 1.00 80.31 194 ILE A C 1
ATOM 1546 O O . ILE A 1 194 ? -6.232 -3.613 29.688 1.00 80.31 194 ILE A O 1
ATOM 1550 N N . GLN A 1 195 ? -7.589 -4.174 27.984 1.00 84.81 195 GLN A N 1
ATOM 1551 C CA . GLN A 1 195 ? -7.138 -5.554 27.903 1.00 84.81 195 GLN A CA 1
ATOM 1552 C C . GLN A 1 195 ? -7.138 -6.049 26.460 1.00 84.81 195 GLN A C 1
ATOM 1554 O O . GLN A 1 195 ? -8.059 -5.783 25.692 1.00 84.81 195 GLN A O 1
ATOM 1559 N N . THR A 1 196 ? -6.117 -6.826 26.113 1.00 88.88 196 THR A N 1
ATOM 1560 C CA . THR A 1 196 ? -6.062 -7.598 24.874 1.00 88.88 196 THR A CA 1
ATOM 1561 C C . THR A 1 196 ? -5.793 -9.058 25.209 1.00 88.88 196 THR A C 1
ATOM 1563 O O . THR A 1 196 ? -4.928 -9.390 26.020 1.00 88.88 196 THR A O 1
ATOM 1566 N N . LYS A 1 197 ? -6.558 -9.958 24.599 1.00 91.31 197 LYS A N 1
ATOM 1567 C CA . LYS A 1 197 ? -6.406 -11.404 24.748 1.00 91.31 197 LYS A CA 1
ATOM 1568 C C . LYS A 1 197 ? -6.322 -12.014 23.363 1.00 91.31 197 LYS A C 1
ATOM 1570 O O . LYS A 1 197 ? -7.250 -11.887 22.576 1.00 91.31 197 LYS A O 1
ATOM 1575 N N . ASN A 1 198 ? -5.207 -12.682 23.069 1.00 91.06 198 ASN A N 1
ATOM 1576 C CA . ASN A 1 198 ? -4.936 -13.317 21.773 1.00 91.06 198 ASN A CA 1
ATOM 1577 C C . ASN A 1 198 ? -4.975 -12.375 20.548 1.00 91.06 198 ASN A C 1
ATOM 1579 O O . ASN A 1 198 ? -5.064 -12.851 19.416 1.00 91.06 198 ASN A O 1
ATOM 1583 N N . ILE A 1 199 ? -4.887 -11.059 20.747 1.00 92.06 199 ILE A N 1
ATOM 1584 C CA . ILE A 1 199 ? -4.701 -10.086 19.664 1.00 92.06 199 ILE A CA 1
ATOM 1585 C C . ILE A 1 199 ? -3.247 -10.168 19.194 1.00 92.06 199 ILE A C 1
ATOM 1587 O O . ILE A 1 199 ? -2.334 -10.176 20.017 1.00 92.06 199 ILE A O 1
ATOM 1591 N N . GLY A 1 200 ? -3.043 -10.290 17.883 1.00 88.75 200 GLY A N 1
ATOM 1592 C CA . GLY A 1 200 ? -1.718 -10.400 17.276 1.00 88.75 200 GLY A CA 1
ATOM 1593 C C . GLY A 1 200 ? -1.127 -9.039 16.927 1.00 88.75 200 GLY A C 1
ATOM 1594 O O . GLY A 1 200 ? 0.044 -8.796 17.197 1.00 88.75 200 GLY A O 1
ATOM 1595 N N . ILE A 1 201 ? -1.945 -8.149 16.359 1.00 90.12 201 ILE A N 1
ATOM 1596 C CA . ILE A 1 201 ? -1.545 -6.787 15.981 1.00 90.12 201 ILE A CA 1
ATOM 1597 C C . ILE A 1 201 ? -2.559 -5.809 16.558 1.00 90.12 201 ILE A C 1
ATOM 1599 O O . ILE A 1 201 ? -3.767 -6.021 16.438 1.00 90.12 201 ILE A O 1
ATOM 1603 N N . HIS A 1 202 ? -2.059 -4.745 17.179 1.00 90.88 202 HIS A N 1
ATOM 1604 C CA . HIS A 1 202 ? -2.856 -3.625 17.651 1.00 90.88 202 HIS A CA 1
ATOM 1605 C C . HIS A 1 202 ? -2.065 -2.333 17.458 1.00 90.88 202 HIS A C 1
ATOM 1607 O O . HIS A 1 202 ? -1.055 -2.122 18.125 1.00 90.88 202 HIS A O 1
ATOM 1613 N N . GLU A 1 203 ? -2.537 -1.490 16.550 1.00 89.38 203 GLU A N 1
ATOM 1614 C CA . GLU A 1 203 ? -1.935 -0.203 16.222 1.00 89.38 203 GLU A CA 1
ATOM 1615 C C . GLU A 1 203 ? -2.986 0.894 16.364 1.00 89.38 203 GLU A C 1
ATOM 1617 O O . GLU A 1 203 ? -4.113 0.749 15.888 1.00 89.38 203 GLU A O 1
ATOM 1622 N N . GLN A 1 204 ? -2.605 1.996 17.004 1.00 86.94 204 GLN A N 1
ATOM 1623 C CA . GLN A 1 204 ? -3.428 3.195 17.109 1.00 86.94 204 GLN A CA 1
ATOM 1624 C C . GLN A 1 204 ? -2.535 4.413 16.914 1.00 86.94 204 GLN A C 1
ATOM 1626 O O . GLN A 1 204 ? -1.664 4.708 17.737 1.00 86.94 204 GLN A O 1
ATOM 1631 N N . ILE A 1 205 ? -2.760 5.136 15.823 1.00 86.00 205 ILE A N 1
ATOM 1632 C CA . ILE A 1 205 ? -1.950 6.283 15.437 1.00 86.00 205 ILE A CA 1
ATOM 1633 C C . ILE A 1 205 ? -2.840 7.514 15.353 1.00 86.00 205 ILE A C 1
ATOM 1635 O O . ILE A 1 205 ? -3.774 7.570 14.564 1.00 86.00 205 ILE A O 1
ATOM 1639 N N . LYS A 1 206 ? -2.487 8.525 16.149 1.00 83.25 206 LYS A N 1
ATOM 1640 C CA . LYS A 1 206 ? -3.160 9.837 16.212 1.00 83.25 206 LYS A CA 1
ATOM 1641 C C . LYS A 1 206 ? -2.417 10.936 15.454 1.00 83.25 206 LYS A C 1
ATOM 1643 O O . LYS A 1 206 ? -2.580 12.123 15.710 1.00 83.25 206 LYS A O 1
ATOM 1648 N N . LYS A 1 207 ? -1.445 10.531 14.639 1.00 84.81 207 LYS A N 1
ATOM 1649 C CA . LYS A 1 207 ? -0.613 11.438 13.857 1.00 84.81 207 LYS A CA 1
ATOM 1650 C C . LYS A 1 207 ? -0.872 11.162 12.397 1.00 84.81 207 LYS A C 1
ATOM 1652 O O . LYS A 1 207 ? -0.685 10.035 11.941 1.00 84.81 207 LYS A O 1
ATOM 1657 N N . ARG A 1 208 ? -1.168 12.227 11.670 1.00 88.31 208 ARG A N 1
ATOM 1658 C CA . ARG A 1 208 ? -1.306 12.199 10.226 1.00 88.31 208 ARG A CA 1
ATOM 1659 C C . ARG A 1 208 ? 0.017 11.808 9.574 1.00 88.31 208 ARG A C 1
ATOM 1661 O O . ARG A 1 208 ? 0.966 12.592 9.539 1.00 88.31 208 ARG A O 1
ATOM 1668 N N . LYS A 1 209 ? 0.092 10.562 9.113 1.00 90.50 209 LYS A N 1
ATOM 1669 C CA . LYS A 1 209 ? 1.251 9.997 8.419 1.00 90.50 209 LYS A CA 1
ATOM 1670 C C . LYS A 1 209 ? 0.790 9.225 7.183 1.00 90.50 209 LYS A C 1
ATOM 1672 O O . LYS A 1 209 ? -0.158 8.447 7.300 1.00 90.50 209 LYS A O 1
ATOM 1677 N N . PRO A 1 210 ? 1.469 9.382 6.037 1.00 92.12 210 PRO A N 1
ATOM 1678 C CA . PRO A 1 210 ? 1.196 8.586 4.849 1.00 92.12 210 PRO A CA 1
ATOM 1679 C C . PRO A 1 210 ? 1.744 7.175 5.037 1.00 92.12 210 PRO A C 1
ATOM 1681 O O . PRO A 1 210 ? 2.944 6.956 4.947 1.00 92.12 210 PRO A O 1
ATOM 1684 N N . VAL A 1 211 ? 0.872 6.227 5.366 1.00 94.06 211 VAL A N 1
ATOM 1685 C CA . VAL A 1 211 ? 1.249 4.835 5.694 1.00 94.06 211 VAL A CA 1
ATOM 1686 C C . VAL A 1 211 ? 0.534 3.818 4.803 1.00 94.06 211 VAL A C 1
ATOM 1688 O O . VAL A 1 211 ? 0.609 2.613 5.035 1.00 94.06 211 VAL A O 1
ATOM 1691 N N . TYR A 1 212 ? -0.153 4.309 3.774 1.00 95.94 212 TYR A N 1
ATOM 1692 C CA . TYR A 1 212 ? -0.816 3.521 2.746 1.00 95.94 212 TYR A CA 1
ATOM 1693 C C . TYR A 1 212 ? -0.412 4.070 1.385 1.00 95.94 212 TYR A C 1
ATOM 1695 O O . TYR A 1 212 ? -0.252 5.282 1.242 1.00 95.94 212 TYR A O 1
ATOM 1703 N N . PHE A 1 213 ? -0.253 3.214 0.382 1.00 97.25 213 PHE A N 1
ATOM 1704 C CA . PHE A 1 213 ? 0.302 3.639 -0.896 1.00 97.25 213 PHE A CA 1
ATOM 1705 C C . PHE A 1 213 ? -0.270 2.886 -2.092 1.00 97.25 213 PHE A C 1
ATOM 1707 O O . PHE A 1 213 ? -0.818 1.792 -1.958 1.00 97.25 213 PHE A O 1
ATOM 1714 N N . LYS A 1 214 ? -0.091 3.481 -3.270 1.00 97.50 214 LYS A N 1
ATOM 1715 C CA . LYS A 1 214 ? -0.080 2.785 -4.556 1.00 97.50 214 LYS A CA 1
ATOM 1716 C C . LYS A 1 214 ? 1.259 3.006 -5.220 1.00 97.50 214 LYS A C 1
ATOM 1718 O O . LYS A 1 214 ? 1.858 4.076 -5.090 1.00 97.50 214 LYS A O 1
ATOM 1723 N N . ALA A 1 215 ? 1.713 1.999 -5.946 1.00 96.88 215 ALA A N 1
ATOM 1724 C CA . ALA A 1 215 ? 3.000 2.042 -6.604 1.00 96.88 215 ALA A CA 1
ATOM 1725 C C . ALA A 1 215 ? 2.931 1.480 -8.019 1.00 96.88 215 ALA A C 1
ATOM 1727 O O . ALA A 1 215 ? 2.007 0.759 -8.401 1.00 96.88 215 ALA A O 1
ATOM 1728 N N . LYS A 1 216 ? 3.961 1.816 -8.784 1.00 95.56 216 LYS A N 1
ATOM 1729 C CA . LYS A 1 216 ? 4.252 1.264 -10.096 1.00 95.56 216 LYS A CA 1
ATOM 1730 C C . LYS A 1 216 ? 5.530 0.455 -9.996 1.00 95.56 216 LYS A C 1
ATOM 1732 O O . LYS A 1 216 ? 6.517 0.944 -9.456 1.00 95.56 216 LYS A O 1
ATOM 1737 N N . LYS A 1 217 ? 5.521 -0.762 -10.520 1.00 92.50 217 LYS A N 1
ATOM 1738 C CA . LYS A 1 217 ? 6.689 -1.639 -10.577 1.00 92.50 217 LYS A CA 1
ATOM 1739 C C . LYS A 1 217 ? 7.290 -1.630 -11.965 1.00 92.50 217 LYS A C 1
ATOM 1741 O O . LYS A 1 217 ? 6.572 -1.577 -12.965 1.00 92.50 217 LYS A O 1
ATOM 1746 N N . LEU A 1 218 ? 8.608 -1.704 -12.024 1.00 88.50 218 LEU A N 1
ATOM 1747 C CA . LEU A 1 218 ? 9.316 -1.905 -13.269 1.00 88.50 218 LEU A CA 1
ATOM 1748 C C . LEU A 1 218 ? 9.102 -3.356 -13.698 1.00 88.50 218 LEU A C 1
ATOM 1750 O O . LEU A 1 218 ? 9.487 -4.290 -12.998 1.00 88.50 218 LEU A O 1
ATOM 1754 N N . ALA A 1 219 ? 8.457 -3.532 -14.841 1.00 84.31 219 ALA A N 1
ATOM 1755 C CA . ALA A 1 219 ? 8.151 -4.821 -15.427 1.00 84.31 219 ALA A CA 1
ATOM 1756 C C . ALA A 1 219 ? 8.805 -4.938 -16.800 1.00 84.31 219 ALA A C 1
ATOM 1758 O O . ALA A 1 219 ? 9.003 -3.953 -17.518 1.00 84.31 219 ALA A O 1
ATOM 1759 N N . MET A 1 220 ? 9.121 -6.169 -17.186 1.00 77.12 220 MET A N 1
ATOM 1760 C CA . MET A 1 220 ? 9.626 -6.449 -18.520 1.00 77.12 220 MET A CA 1
ATOM 1761 C C . MET A 1 220 ? 8.505 -6.462 -19.556 1.00 77.12 220 MET A C 1
ATOM 1763 O O . MET A 1 220 ? 7.440 -7.047 -19.344 1.00 77.12 220 MET A O 1
ATOM 1767 N N . ARG A 1 221 ? 8.779 -5.888 -20.726 1.00 80.75 221 ARG A N 1
ATOM 1768 C CA . ARG A 1 221 ? 7.927 -6.036 -21.904 1.00 80.75 221 ARG A CA 1
ATOM 1769 C C . ARG A 1 221 ? 8.020 -7.468 -22.432 1.00 80.75 221 ARG A C 1
ATOM 1771 O O . ARG A 1 221 ? 9.091 -8.073 -22.460 1.00 80.75 221 ARG A O 1
ATOM 1778 N N . GLN A 1 222 ? 6.886 -8.007 -22.879 1.00 72.75 222 GLN A N 1
ATOM 1779 C CA . GLN A 1 222 ? 6.830 -9.357 -23.453 1.00 72.75 222 GLN A CA 1
ATOM 1780 C C . GLN A 1 222 ? 7.656 -9.475 -24.741 1.00 72.75 222 GLN A C 1
ATOM 1782 O O . GLN A 1 222 ? 8.254 -10.517 -24.980 1.00 72.75 222 GLN A O 1
ATOM 1787 N N . GLU A 1 223 ? 7.728 -8.405 -25.531 1.00 72.44 223 GLU A N 1
ATOM 1788 C CA . GLU A 1 223 ? 8.518 -8.340 -26.766 1.00 72.44 223 GLU A CA 1
ATOM 1789 C C . GLU A 1 223 ? 10.019 -8.485 -26.471 1.00 72.44 223 GLU A C 1
ATOM 1791 O O . GLU A 1 223 ? 10.642 -9.431 -26.945 1.00 72.44 223 GLU A O 1
ATOM 1796 N N . GLY A 1 224 ? 10.567 -7.675 -25.556 1.00 67.50 224 GLY A N 1
ATOM 1797 C CA . GLY A 1 224 ? 11.961 -7.816 -25.117 1.00 67.50 224 GLY A CA 1
ATOM 1798 C C . GLY A 1 224 ? 12.270 -9.176 -24.471 1.00 67.50 224 GLY A C 1
ATOM 1799 O O . GLY A 1 224 ? 13.386 -9.685 -24.584 1.00 67.50 224 GLY A O 1
ATOM 1800 N N . LEU A 1 225 ? 11.283 -9.821 -23.831 1.00 70.44 225 LEU A N 1
ATOM 1801 C CA . LEU A 1 225 ? 11.427 -11.191 -23.323 1.00 70.44 225 LEU A CA 1
ATOM 1802 C C . LEU A 1 225 ? 11.562 -12.220 -24.452 1.00 70.44 225 LEU A C 1
ATOM 1804 O O . LEU A 1 225 ? 12.331 -13.173 -24.310 1.00 70.44 225 LEU A O 1
ATOM 1808 N N . LEU A 1 226 ? 10.799 -12.070 -25.536 1.00 73.00 226 LEU A N 1
ATOM 1809 C CA . LEU A 1 226 ? 10.867 -12.959 -26.696 1.00 73.00 226 LEU A CA 1
ATOM 1810 C C . LEU A 1 226 ? 12.224 -12.832 -27.390 1.00 73.00 226 LEU A C 1
ATOM 1812 O O . LEU A 1 226 ? 12.867 -13.854 -27.633 1.00 73.00 226 LEU A O 1
ATOM 1816 N N . ASP A 1 227 ? 12.702 -11.607 -27.597 1.00 71.75 227 ASP A N 1
ATOM 1817 C CA . ASP A 1 227 ? 14.011 -11.349 -28.207 1.00 71.75 227 ASP A CA 1
ATOM 1818 C C . ASP A 1 227 ? 15.158 -11.899 -27.355 1.00 71.75 227 ASP A C 1
ATOM 1820 O O . ASP A 1 227 ? 16.103 -12.509 -27.869 1.00 71.75 227 ASP A O 1
ATOM 1824 N N . LEU A 1 228 ? 15.051 -11.766 -26.029 1.00 71.00 228 LEU A N 1
ATOM 1825 C CA . LEU A 1 228 ? 16.007 -12.361 -25.103 1.00 71.00 228 LEU A CA 1
ATOM 1826 C C . LEU A 1 228 ? 15.971 -13.890 -25.155 1.00 71.00 228 LEU A C 1
ATOM 1828 O O . LEU A 1 228 ? 17.020 -14.525 -25.247 1.00 71.00 228 LEU A O 1
ATOM 1832 N N . LYS A 1 229 ? 14.780 -14.500 -25.114 1.00 73.31 229 LYS A N 1
ATOM 1833 C CA . LYS A 1 229 ? 14.626 -15.960 -25.218 1.00 73.31 229 LYS A CA 1
ATOM 1834 C C . LYS A 1 229 ? 15.208 -16.484 -26.526 1.00 73.31 229 LYS A C 1
ATOM 1836 O O . LYS A 1 229 ? 15.913 -17.492 -26.503 1.00 73.31 229 LYS A O 1
ATOM 1841 N N . GLN A 1 230 ? 14.977 -15.783 -27.634 1.00 74.75 230 GLN A N 1
ATOM 1842 C CA . GLN A 1 230 ? 15.543 -16.130 -28.932 1.00 74.75 230 GLN A CA 1
ATOM 1843 C C . GLN A 1 230 ? 17.072 -16.015 -28.922 1.00 74.75 230 GLN A C 1
ATOM 1845 O O . GLN A 1 230 ? 17.763 -16.958 -29.301 1.00 74.75 230 GLN A O 1
ATOM 1850 N N . SER A 1 231 ? 17.614 -14.907 -28.413 1.00 72.88 231 SER A N 1
ATOM 1851 C CA . SER A 1 231 ? 19.064 -14.693 -28.307 1.00 72.88 231 SER A CA 1
ATOM 1852 C C . SER A 1 231 ? 19.745 -15.761 -27.443 1.00 72.88 231 SER A C 1
ATOM 1854 O O . SER A 1 231 ? 20.786 -16.301 -27.812 1.00 72.88 231 SER A O 1
ATOM 1856 N N . MET A 1 232 ? 19.130 -16.126 -26.316 1.00 71.00 232 MET A N 1
ATOM 1857 C CA . MET A 1 232 ? 19.620 -17.179 -25.423 1.00 71.00 232 MET A CA 1
ATOM 1858 C C . MET A 1 232 ? 19.496 -18.580 -26.036 1.00 71.00 232 MET A C 1
ATOM 1860 O O . MET A 1 232 ? 20.349 -19.435 -25.791 1.00 71.00 232 MET A O 1
ATOM 1864 N N . SER A 1 233 ? 18.459 -18.825 -26.842 1.00 73.50 233 SER A N 1
ATOM 1865 C CA . SER A 1 233 ? 18.326 -20.061 -27.617 1.00 73.50 233 SER A CA 1
ATOM 1866 C C . SER A 1 233 ? 19.473 -20.200 -28.619 1.00 73.50 233 SER A C 1
ATOM 1868 O O . SER A 1 233 ? 20.104 -21.254 -28.670 1.00 73.50 233 SER A O 1
ATOM 1870 N N . ASN A 1 234 ? 19.815 -19.119 -29.328 1.00 75.12 234 ASN A N 1
ATOM 1871 C CA . ASN A 1 234 ? 20.925 -19.099 -30.284 1.00 75.12 234 ASN A CA 1
ATOM 1872 C C . ASN A 1 234 ? 22.279 -19.395 -29.605 1.00 75.12 234 ASN A C 1
ATOM 1874 O O . ASN A 1 234 ? 23.123 -20.071 -30.180 1.00 75.12 234 ASN A O 1
ATOM 1878 N N . LEU A 1 235 ? 22.492 -18.958 -28.355 1.00 70.12 235 LEU A N 1
ATOM 1879 C CA . LEU A 1 235 ? 23.710 -19.284 -27.590 1.00 70.12 235 LEU A CA 1
ATOM 1880 C C . LEU A 1 235 ? 23.841 -20.774 -27.236 1.00 70.12 235 LEU A C 1
ATOM 1882 O O . LEU A 1 235 ? 24.936 -21.241 -26.926 1.00 70.12 235 LEU A O 1
ATOM 1886 N N . CYS A 1 236 ? 22.735 -21.518 -27.243 1.00 69.88 236 CYS A N 1
ATOM 1887 C CA . CYS A 1 236 ? 22.746 -22.958 -27.004 1.00 69.88 236 CYS A CA 1
ATOM 1888 C C . CYS A 1 236 ? 22.971 -23.764 -28.293 1.00 69.88 236 CYS A C 1
ATOM 1890 O O . CYS A 1 236 ? 23.235 -24.969 -28.214 1.00 69.88 236 CYS A O 1
ATOM 1892 N N . GLU A 1 237 ? 22.892 -23.127 -29.465 1.00 73.38 237 GLU A N 1
ATOM 1893 C CA . GLU A 1 237 ? 23.168 -23.781 -30.741 1.00 73.38 237 GLU A CA 1
ATOM 1894 C C . GLU A 1 237 ? 24.638 -24.204 -30.832 1.00 73.38 237 GLU A C 1
ATOM 1896 O O . GLU A 1 237 ? 25.556 -23.509 -30.401 1.00 73.38 237 GLU A O 1
ATOM 1901 N N . GLY A 1 238 ? 24.880 -25.403 -31.365 1.00 71.00 238 GLY A N 1
ATOM 1902 C CA . GLY A 1 238 ? 26.234 -25.937 -31.521 1.00 71.00 238 GLY A CA 1
ATOM 1903 C C . GLY A 1 238 ? 26.910 -26.392 -30.222 1.00 71.00 238 GLY A C 1
ATOM 1904 O O . GLY A 1 238 ? 28.034 -26.888 -30.289 1.00 71.00 238 GLY A O 1
ATOM 1905 N N . ARG A 1 239 ? 26.247 -26.313 -29.057 1.00 77.81 239 ARG A N 1
ATOM 1906 C CA . ARG A 1 239 ? 26.797 -26.792 -27.774 1.00 77.81 239 ARG A CA 1
ATOM 1907 C C . ARG A 1 239 ? 27.228 -28.254 -27.838 1.00 77.81 239 ARG A C 1
ATOM 1909 O O . ARG A 1 239 ? 28.337 -28.583 -27.427 1.00 77.81 239 ARG A O 1
ATOM 1916 N N . ASP A 1 240 ? 26.368 -29.124 -28.358 1.00 76.75 240 ASP A N 1
ATOM 1917 C CA . ASP A 1 240 ? 26.646 -30.564 -28.401 1.00 76.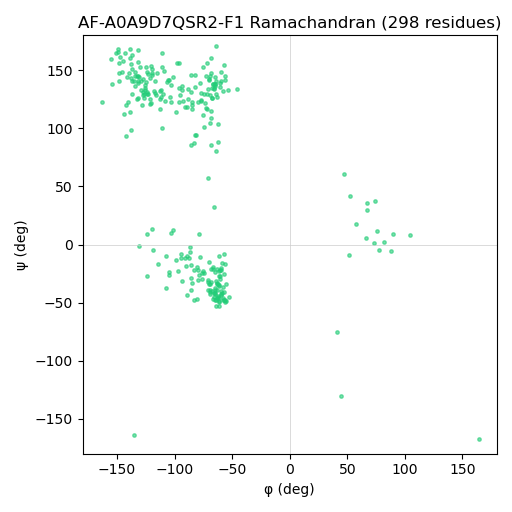75 240 ASP A CA 1
ATOM 1918 C C . ASP A 1 240 ? 27.752 -30.882 -29.421 1.00 76.75 240 ASP A C 1
ATOM 1920 O O . ASP A 1 240 ? 28.576 -31.765 -29.188 1.00 76.75 240 ASP A O 1
ATOM 1924 N N . GLN A 1 241 ? 27.859 -30.085 -30.492 1.00 76.81 241 GLN A N 1
ATOM 1925 C CA . GLN A 1 241 ? 28.966 -30.158 -31.449 1.00 76.81 241 GLN A CA 1
ATOM 1926 C C . GLN A 1 241 ? 30.291 -29.690 -30.829 1.00 76.81 241 GLN A C 1
ATOM 1928 O O . GLN A 1 241 ? 31.330 -30.321 -31.027 1.00 76.81 241 GLN A O 1
ATOM 1933 N N . TRP A 1 242 ? 30.271 -28.601 -30.057 1.00 82.12 242 TRP A N 1
ATOM 1934 C CA . TRP A 1 242 ? 31.430 -28.146 -29.296 1.00 82.12 242 TRP A CA 1
ATOM 1935 C C . TRP A 1 242 ? 31.849 -29.195 -28.260 1.00 82.12 242 TRP A C 1
ATOM 1937 O O . TRP A 1 242 ? 33.032 -29.524 -28.182 1.00 82.12 242 TRP A O 1
ATOM 1947 N N . ALA A 1 243 ? 30.901 -29.778 -27.522 1.00 80.06 243 ALA A N 1
ATOM 1948 C CA . ALA A 1 243 ? 31.179 -30.816 -26.534 1.00 80.06 243 ALA A CA 1
ATOM 1949 C C . ALA A 1 243 ? 31.798 -32.060 -27.189 1.00 80.06 243 ALA A C 1
ATOM 1951 O O . ALA A 1 243 ? 32.843 -32.533 -26.742 1.00 80.06 243 ALA A O 1
ATOM 1952 N N . PHE A 1 244 ? 31.231 -32.521 -28.306 1.00 80.38 244 PHE A N 1
ATOM 1953 C CA . PHE A 1 244 ? 31.781 -33.622 -29.093 1.00 80.38 244 PHE A CA 1
ATOM 1954 C C . PHE A 1 244 ? 33.224 -33.362 -29.555 1.00 80.38 244 PHE A C 1
ATOM 1956 O O . PHE A 1 244 ? 34.064 -34.258 -29.494 1.00 80.38 244 PHE A O 1
ATOM 1963 N N . ASN A 1 245 ? 33.530 -32.133 -29.980 1.00 83.31 245 ASN A N 1
ATOM 1964 C CA . ASN A 1 245 ? 34.858 -31.770 -30.477 1.00 83.31 245 ASN A CA 1
ATOM 1965 C C . ASN A 1 245 ? 35.911 -31.595 -29.366 1.00 83.31 245 ASN A C 1
ATOM 1967 O O . ASN A 1 245 ? 37.102 -31.721 -29.647 1.00 83.31 245 ASN A O 1
ATOM 1971 N N . ASN A 1 246 ? 35.503 -31.283 -28.131 1.00 83.50 246 ASN A N 1
ATOM 1972 C CA . ASN A 1 246 ? 36.420 -30.862 -27.062 1.00 83.50 246 ASN A CA 1
ATOM 1973 C C . ASN A 1 246 ? 36.524 -31.844 -25.883 1.00 83.50 246 ASN A C 1
ATOM 1975 O O . ASN A 1 246 ? 37.481 -31.763 -25.113 1.00 83.50 246 ASN A O 1
ATOM 1979 N N . PHE A 1 247 ? 35.585 -32.780 -25.721 1.00 81.12 247 PHE A N 1
ATOM 1980 C CA . PHE A 1 247 ? 35.634 -33.782 -24.654 1.00 81.12 247 PHE A CA 1
ATOM 1981 C C . PHE A 1 247 ? 36.206 -35.120 -25.130 1.00 81.12 247 PHE A C 1
ATOM 1983 O O . PHE A 1 247 ? 36.185 -35.478 -26.305 1.00 81.12 247 PHE A O 1
ATOM 1990 N N . ASN A 1 248 ? 36.741 -35.891 -24.179 1.00 74.12 248 ASN A N 1
ATOM 1991 C CA . ASN A 1 248 ? 37.292 -37.215 -24.453 1.00 74.12 248 ASN A CA 1
ATOM 1992 C C . ASN A 1 248 ? 36.210 -38.148 -25.034 1.00 74.12 248 ASN A C 1
ATOM 1994 O O . ASN A 1 248 ? 35.089 -38.187 -24.534 1.00 74.12 248 ASN A O 1
ATOM 1998 N N . ARG A 1 249 ? 36.572 -38.984 -26.014 1.00 67.88 249 ARG A N 1
ATOM 1999 C CA . ARG A 1 249 ? 35.694 -39.976 -26.671 1.00 67.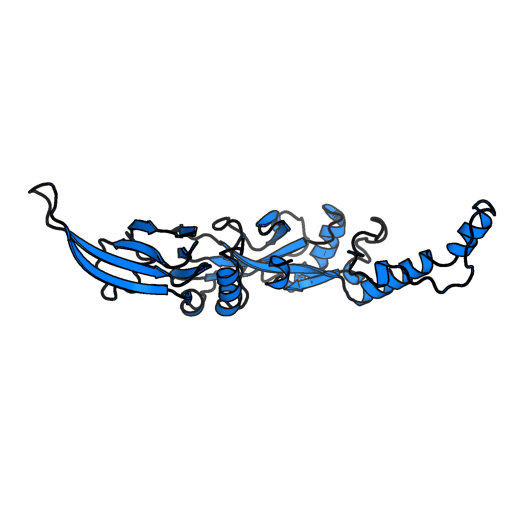88 249 ARG A CA 1
ATOM 2000 C C . ARG A 1 249 ? 35.036 -41.000 -25.732 1.00 67.88 249 ARG A C 1
ATOM 2002 O O . ARG A 1 249 ? 34.210 -41.783 -26.183 1.00 67.88 249 ARG A O 1
ATOM 2009 N N . LYS A 1 250 ? 35.412 -41.031 -24.449 1.00 71.75 250 LYS A N 1
ATOM 2010 C CA . LYS A 1 250 ? 34.730 -41.817 -23.406 1.00 71.75 250 LYS A CA 1
ATOM 2011 C C . LYS A 1 250 ? 33.343 -41.271 -23.036 1.00 71.75 250 LYS A C 1
ATOM 2013 O O . LYS A 1 250 ? 32.595 -41.975 -22.367 1.00 71.75 250 LYS A O 1
ATOM 2018 N N . TYR A 1 251 ? 33.018 -40.039 -23.425 1.00 71.25 251 TYR A N 1
ATOM 2019 C CA . TYR A 1 251 ? 31.704 -39.438 -23.216 1.00 71.25 251 TYR A CA 1
ATOM 2020 C C . TYR A 1 251 ? 30.843 -39.601 -24.474 1.00 71.25 251 TYR A C 1
ATOM 2022 O O . TYR A 1 251 ? 31.316 -39.377 -25.589 1.00 71.25 251 TYR A O 1
ATOM 2030 N N . HIS A 1 252 ? 29.584 -39.997 -24.290 1.00 70.31 252 HIS A N 1
ATOM 2031 C CA . HIS A 1 252 ? 28.603 -40.105 -25.368 1.00 70.31 252 HIS A CA 1
ATOM 2032 C C . HIS A 1 252 ? 27.810 -38.799 -25.470 1.00 70.31 252 HIS A C 1
ATOM 2034 O O . HIS A 1 252 ? 27.216 -38.363 -24.484 1.00 70.31 252 HIS A O 1
ATOM 2040 N N . PHE A 1 253 ? 27.821 -38.181 -26.652 1.00 71.06 253 PHE A N 1
ATOM 2041 C CA . PHE A 1 253 ? 27.069 -36.964 -26.956 1.00 71.06 253 PHE A CA 1
ATOM 2042 C C . PHE A 1 253 ? 26.131 -37.234 -28.132 1.00 71.06 253 PHE A C 1
ATOM 2044 O O . PHE A 1 253 ? 26.588 -37.648 -29.199 1.00 71.06 253 PHE A O 1
ATOM 2051 N N . ASP A 1 254 ? 24.839 -36.976 -27.946 1.00 66.50 254 ASP A N 1
ATOM 2052 C CA . ASP A 1 254 ? 23.827 -37.141 -28.989 1.00 66.50 254 ASP A CA 1
ATOM 2053 C C . ASP A 1 254 ? 23.754 -35.875 -29.854 1.00 66.50 254 ASP A C 1
ATOM 2055 O O . ASP A 1 254 ? 22.966 -34.956 -29.608 1.00 66.50 254 ASP A O 1
ATOM 2059 N N . ILE A 1 255 ? 24.620 -35.814 -30.868 1.00 63.88 255 ILE A N 1
ATOM 2060 C CA . ILE A 1 255 ? 24.668 -34.703 -31.825 1.00 63.88 255 ILE A CA 1
ATOM 2061 C C . ILE A 1 255 ? 23.352 -34.651 -32.612 1.00 63.88 255 ILE A C 1
ATOM 2063 O O . ILE A 1 255 ? 22.930 -35.648 -33.196 1.00 63.88 255 ILE A O 1
ATOM 2067 N N . GLY A 1 256 ? 22.727 -33.474 -32.669 1.00 62.19 256 GLY A N 1
ATOM 2068 C CA . GLY A 1 256 ? 21.506 -33.250 -33.451 1.00 62.19 256 GLY A CA 1
ATOM 2069 C C . GLY A 1 256 ? 20.204 -33.514 -32.692 1.00 62.19 256 GLY A C 1
ATOM 2070 O O . GLY A 1 256 ? 19.134 -33.486 -33.297 1.00 62.19 256 GLY A O 1
ATOM 2071 N N . THR A 1 257 ? 20.261 -33.738 -31.377 1.00 61.31 257 THR A N 1
ATOM 2072 C CA . THR A 1 257 ? 19.057 -33.646 -30.546 1.00 61.31 257 THR A CA 1
ATOM 2073 C C . THR A 1 257 ? 18.628 -32.182 -30.429 1.00 61.31 257 THR A C 1
ATOM 2075 O O . THR A 1 257 ? 19.450 -31.295 -30.203 1.00 61.31 257 THR A O 1
ATOM 2078 N N . ASN A 1 258 ? 17.331 -31.907 -30.603 1.00 61.66 258 ASN A N 1
ATOM 2079 C CA . ASN A 1 258 ? 16.771 -30.572 -30.386 1.00 61.66 258 ASN A CA 1
ATOM 2080 C C . ASN A 1 258 ? 16.824 -30.254 -28.887 1.00 61.66 258 ASN A C 1
ATOM 2082 O O . ASN A 1 258 ? 15.877 -30.516 -28.142 1.00 61.66 258 ASN A O 1
ATOM 2086 N N . PHE A 1 259 ? 17.959 -29.732 -28.429 1.00 63.34 259 PHE A N 1
ATOM 2087 C CA . PHE A 1 259 ? 18.118 -29.286 -27.059 1.00 63.34 259 PHE A CA 1
ATOM 2088 C C . PHE A 1 259 ? 17.261 -28.038 -26.837 1.00 63.34 259 PHE A C 1
ATOM 2090 O O . PHE A 1 259 ? 17.617 -26.941 -27.257 1.00 63.34 259 PHE A O 1
ATOM 2097 N N . ILE A 1 260 ? 16.131 -28.204 -26.149 1.00 64.12 260 ILE A N 1
ATOM 2098 C CA . ILE A 1 260 ? 15.362 -27.081 -25.615 1.00 64.12 260 ILE A CA 1
ATOM 2099 C C . ILE A 1 260 ? 15.977 -26.733 -24.258 1.00 64.12 260 ILE A C 1
ATOM 2101 O O . ILE A 1 260 ? 15.943 -27.566 -23.344 1.00 64.12 260 ILE A O 1
ATOM 2105 N N . PRO A 1 261 ? 16.547 -25.532 -24.081 1.00 63.50 261 PRO A N 1
ATOM 2106 C CA . PRO A 1 261 ? 17.143 -25.168 -22.811 1.00 63.50 261 PRO A CA 1
ATOM 2107 C C . PRO A 1 261 ? 16.117 -25.201 -21.678 1.00 63.50 261 PRO A C 1
ATOM 2109 O O . PRO A 1 261 ? 15.019 -24.668 -21.807 1.00 63.50 261 PRO A O 1
ATOM 2112 N N . ARG A 1 262 ? 16.472 -25.778 -20.523 1.00 61.53 262 ARG A N 1
ATOM 2113 C CA . ARG A 1 262 ? 15.554 -25.875 -19.367 1.00 61.53 262 ARG A CA 1
ATOM 2114 C C . ARG A 1 262 ? 15.093 -24.512 -18.835 1.00 61.53 262 ARG A C 1
ATOM 2116 O O . ARG A 1 262 ? 14.032 -24.433 -18.227 1.00 61.53 262 ARG A O 1
ATOM 2123 N N . PHE A 1 263 ? 15.835 -23.436 -19.107 1.00 60.00 263 PHE A N 1
ATOM 2124 C CA . PHE A 1 263 ? 15.393 -22.071 -18.800 1.00 60.00 263 PHE A CA 1
ATOM 2125 C C . PHE A 1 263 ? 14.176 -21.621 -19.622 1.00 60.00 263 PHE A C 1
ATOM 2127 O O . PHE A 1 263 ? 13.496 -20.688 -19.221 1.00 60.00 263 PHE A O 1
ATOM 2134 N N . MET A 1 264 ? 13.878 -22.279 -20.748 1.00 58.34 264 MET A N 1
ATOM 2135 C CA . MET A 1 264 ? 12.653 -22.059 -21.529 1.00 58.34 264 MET A CA 1
ATOM 2136 C C . MET A 1 264 ? 11.446 -22.797 -20.931 1.00 58.34 264 MET A C 1
ATOM 2138 O O . MET A 1 264 ? 10.312 -22.461 -21.254 1.00 58.34 264 MET A O 1
ATOM 2142 N N . GLN A 1 265 ? 11.686 -23.808 -20.087 1.00 57.03 265 GLN A N 1
ATOM 2143 C CA . GLN A 1 265 ? 10.651 -24.639 -19.455 1.00 57.03 265 GLN A CA 1
ATOM 2144 C C . GLN A 1 265 ? 10.305 -24.177 -18.032 1.00 57.03 265 GLN A C 1
ATOM 2146 O O . GLN A 1 265 ? 9.208 -24.445 -17.553 1.00 57.03 265 GLN A O 1
ATOM 2151 N N . ASN A 1 266 ? 11.220 -23.466 -17.372 1.00 53.28 266 ASN A N 1
ATOM 2152 C CA . ASN A 1 266 ? 11.042 -22.935 -16.023 1.00 53.28 266 ASN A CA 1
ATOM 2153 C C . ASN A 1 266 ? 10.890 -21.406 -16.060 1.00 53.28 266 ASN A C 1
ATOM 2155 O O . ASN A 1 266 ? 11.522 -20.746 -16.882 1.00 53.28 266 ASN A O 1
ATOM 2159 N N . ASN A 1 267 ? 10.136 -20.833 -15.115 1.00 54.97 267 ASN A N 1
ATOM 2160 C CA . ASN A 1 267 ? 10.090 -19.386 -14.847 1.00 54.97 267 ASN A CA 1
ATOM 2161 C C . ASN A 1 267 ? 11.405 -18.904 -14.206 1.00 54.97 267 ASN A C 1
ATOM 2163 O O . ASN A 1 267 ? 11.422 -18.395 -13.088 1.00 54.97 267 ASN A O 1
ATOM 2167 N N . ILE A 1 268 ? 12.536 -19.129 -14.874 1.00 59.22 268 ILE A N 1
ATOM 2168 C CA . ILE A 1 268 ? 13.816 -18.569 -14.445 1.00 59.22 268 ILE A CA 1
ATOM 2169 C C . ILE A 1 268 ? 13.722 -17.051 -14.612 1.00 59.22 268 ILE A C 1
ATOM 2171 O O . ILE A 1 268 ? 13.190 -16.581 -15.620 1.00 59.22 268 ILE A O 1
ATOM 2175 N N . LYS A 1 269 ? 14.234 -16.282 -13.641 1.00 63.28 269 LYS A N 1
ATOM 2176 C CA . LYS A 1 269 ? 14.400 -14.828 -13.775 1.00 63.28 269 LYS A CA 1
ATOM 2177 C C . LYS A 1 269 ? 15.388 -14.561 -14.919 1.00 63.28 269 LYS A C 1
ATOM 2179 O O . LYS A 1 269 ? 16.595 -14.517 -14.717 1.00 63.28 269 LYS A O 1
ATOM 2184 N N . LEU A 1 270 ? 14.878 -14.462 -16.149 1.00 62.62 270 LEU A N 1
ATOM 2185 C CA . LEU A 1 270 ? 15.683 -14.320 -17.371 1.00 62.62 270 LEU A CA 1
ATOM 2186 C C . LEU A 1 270 ? 16.448 -12.994 -17.400 1.00 62.62 270 LEU A C 1
ATOM 2188 O O . LEU A 1 270 ? 17.615 -12.995 -17.774 1.00 62.62 270 LEU A O 1
ATOM 2192 N N . LEU A 1 271 ? 15.833 -11.918 -16.900 1.00 61.47 271 LEU A N 1
ATOM 2193 C CA . LEU A 1 271 ? 16.328 -11.277 -15.682 1.00 61.47 271 LEU A CA 1
ATOM 2194 C C . LEU A 1 271 ? 17.837 -11.056 -15.565 1.00 61.47 271 LEU A C 1
ATOM 2196 O O . LEU A 1 271 ? 18.534 -10.580 -16.457 1.00 61.47 271 LEU A O 1
ATOM 2200 N N . ASP A 1 272 ? 18.319 -11.484 -14.400 1.00 63.41 272 ASP A N 1
ATOM 2201 C CA . ASP A 1 272 ? 19.264 -12.588 -14.183 1.00 63.41 272 ASP A CA 1
ATOM 2202 C C . ASP A 1 272 ? 20.421 -12.691 -15.181 1.00 63.41 272 ASP A C 1
ATOM 2204 O O . ASP A 1 272 ? 21.579 -12.364 -14.910 1.00 63.41 272 ASP A O 1
ATOM 2208 N N . MET A 1 273 ? 20.075 -13.172 -16.367 1.00 63.25 273 MET A N 1
ATOM 2209 C CA . MET A 1 273 ? 21.002 -13.687 -17.362 1.00 63.25 273 MET A CA 1
ATOM 2210 C C . MET A 1 273 ? 21.421 -12.644 -18.396 1.00 63.25 273 MET A C 1
ATOM 2212 O O . MET A 1 273 ? 22.369 -12.896 -19.138 1.00 63.25 273 MET A O 1
ATOM 2216 N N . ILE A 1 274 ? 20.751 -11.488 -18.456 1.00 65.38 274 ILE A N 1
ATOM 2217 C CA . ILE A 1 274 ? 21.136 -10.419 -19.380 1.00 65.38 274 ILE A CA 1
ATOM 2218 C C . ILE A 1 274 ? 22.504 -9.865 -18.940 1.00 65.38 274 ILE A C 1
ATOM 2220 O O . ILE A 1 274 ? 22.668 -9.478 -17.784 1.00 65.38 274 ILE A O 1
ATOM 2224 N N . PRO A 1 275 ? 23.522 -9.804 -19.804 1.00 62.97 275 PRO A N 1
ATOM 2225 C CA . PRO A 1 275 ? 24.777 -9.144 -19.468 1.00 62.97 275 PRO A CA 1
ATOM 2226 C C . PRO A 1 275 ? 24.552 -7.657 -19.151 1.00 62.97 275 PRO A C 1
ATOM 2228 O O . PRO A 1 275 ? 23.806 -6.974 -19.853 1.00 62.97 275 PRO A O 1
ATOM 2231 N N . SER A 1 276 ? 25.220 -7.125 -18.124 1.00 60.59 276 SER A N 1
ATOM 2232 C CA . SER A 1 276 ? 25.032 -5.738 -17.654 1.00 60.59 276 SER A CA 1
ATOM 2233 C C . SER A 1 276 ? 25.305 -4.660 -18.714 1.00 60.59 276 SER A C 1
ATOM 2235 O O . SER A 1 276 ? 24.928 -3.513 -18.528 1.00 60.59 276 SER A O 1
ATOM 2237 N N . ASN A 1 277 ? 25.970 -5.013 -19.814 1.00 63.69 277 ASN A N 1
ATOM 2238 C CA . ASN A 1 277 ? 26.294 -4.132 -20.936 1.00 63.69 277 ASN A CA 1
ATOM 2239 C C . ASN A 1 277 ? 25.274 -4.177 -22.090 1.00 63.69 277 ASN A C 1
ATOM 2241 O O . ASN A 1 277 ? 25.391 -3.378 -23.017 1.00 63.69 277 ASN A O 1
ATOM 2245 N N . GLN A 1 278 ? 24.308 -5.100 -22.074 1.00 66.19 278 GLN A N 1
ATOM 2246 C CA . GLN A 1 278 ? 23.279 -5.189 -23.117 1.00 66.19 278 GLN A CA 1
ATOM 2247 C C . GLN A 1 278 ? 22.088 -4.270 -22.851 1.00 66.19 278 GLN A C 1
ATOM 2249 O O . GLN A 1 278 ? 21.484 -3.782 -23.802 1.00 66.19 278 GLN A O 1
ATOM 2254 N N . ILE A 1 279 ? 21.787 -3.989 -21.582 1.00 71.94 279 ILE A N 1
ATOM 2255 C CA . ILE A 1 279 ? 20.794 -2.985 -21.200 1.00 71.94 279 ILE A CA 1
ATOM 2256 C C . ILE A 1 279 ? 21.528 -1.666 -21.028 1.00 71.94 279 ILE A C 1
ATOM 2258 O O . ILE A 1 279 ? 22.419 -1.538 -20.192 1.00 71.94 279 ILE A O 1
ATOM 2262 N N . ASN A 1 280 ? 21.158 -0.684 -21.834 1.00 75.12 280 ASN A N 1
ATOM 2263 C CA . ASN A 1 280 ? 21.711 0.650 -21.766 1.00 75.12 280 ASN A CA 1
ATOM 2264 C C . ASN A 1 280 ? 20.592 1.689 -21.949 1.00 75.12 280 ASN A C 1
ATOM 2266 O O . ASN A 1 280 ? 19.472 1.357 -22.336 1.00 75.12 280 ASN A O 1
ATOM 2270 N N . PRO A 1 281 ? 20.874 2.967 -21.681 1.00 76.50 281 PRO A N 1
ATOM 2271 C CA . PRO A 1 281 ? 19.860 4.018 -21.711 1.00 76.50 281 PRO A CA 1
ATOM 2272 C C . PRO A 1 281 ? 19.128 4.155 -23.054 1.00 76.50 281 PRO A C 1
ATOM 2274 O O . PRO A 1 281 ? 17.993 4.617 -23.074 1.00 76.50 281 PRO A O 1
ATOM 2277 N N . ASN A 1 282 ? 19.758 3.745 -24.160 1.00 78.38 282 ASN A N 1
ATOM 2278 C CA . ASN A 1 282 ? 19.204 3.888 -25.505 1.00 78.38 282 ASN A CA 1
ATOM 2279 C C . ASN A 1 282 ? 18.222 2.768 -25.874 1.00 78.38 282 ASN A C 1
ATOM 2281 O O . ASN A 1 282 ? 17.416 2.971 -26.772 1.00 78.38 282 ASN A O 1
ATOM 2285 N N . ASN A 1 283 ? 18.286 1.606 -25.212 1.00 78.88 283 ASN A N 1
ATOM 2286 C CA . ASN A 1 283 ? 17.388 0.474 -25.476 1.00 78.88 283 ASN A CA 1
ATOM 2287 C C . ASN A 1 283 ? 16.533 0.068 -24.264 1.00 78.88 283 ASN A C 1
ATOM 2289 O O . ASN A 1 283 ? 15.646 -0.767 -24.397 1.00 78.88 283 ASN A O 1
ATOM 2293 N N . ALA A 1 284 ? 16.729 0.671 -23.087 1.00 80.44 284 ALA A N 1
ATOM 2294 C CA . ALA A 1 284 ? 16.000 0.311 -21.867 1.00 80.44 284 ALA A CA 1
ATOM 2295 C C . ALA A 1 284 ? 14.467 0.382 -22.017 1.00 80.44 284 ALA A C 1
ATOM 2297 O O . ALA A 1 284 ? 13.754 -0.448 -21.454 1.00 80.44 284 ALA A O 1
ATOM 2298 N N . LEU A 1 285 ? 13.952 1.328 -22.810 1.00 86.19 285 LEU A N 1
ATOM 2299 C CA . LEU A 1 285 ? 12.512 1.475 -23.059 1.00 86.19 285 LEU A CA 1
ATOM 2300 C C . LEU A 1 285 ? 11.907 0.323 -23.883 1.00 86.19 285 LEU A C 1
ATOM 2302 O O . LEU A 1 285 ? 10.702 0.088 -23.801 1.00 86.19 285 LEU A O 1
ATOM 2306 N N . GLU A 1 286 ? 12.724 -0.416 -24.638 1.00 82.12 286 GLU A N 1
ATOM 2307 C CA . GLU A 1 286 ? 12.302 -1.607 -25.392 1.00 82.12 286 GLU A CA 1
ATOM 2308 C C . GLU A 1 286 ? 12.114 -2.816 -24.465 1.00 82.12 286 GLU A C 1
ATOM 2310 O O . GLU A 1 286 ? 11.262 -3.675 -24.698 1.00 82.12 286 GLU A O 1
ATOM 2315 N N . PHE A 1 287 ? 12.877 -2.867 -23.371 1.00 76.88 287 PHE A N 1
ATOM 2316 C CA . PHE A 1 287 ? 12.842 -3.974 -22.418 1.00 76.88 287 PHE A CA 1
ATOM 2317 C C . PHE A 1 287 ? 11.889 -3.734 -21.258 1.00 76.88 287 PHE A C 1
ATOM 2319 O O . PHE A 1 287 ? 11.318 -4.697 -20.748 1.00 76.88 287 PHE A O 1
ATOM 2326 N N . PHE A 1 288 ? 11.695 -2.483 -20.842 1.00 84.88 288 PHE A N 1
ATOM 2327 C CA . PHE A 1 288 ? 10.977 -2.170 -19.613 1.00 84.88 288 PHE A CA 1
ATOM 2328 C C . PHE A 1 288 ? 9.745 -1.294 -19.827 1.00 84.88 288 PHE A C 1
ATOM 2330 O O . PHE A 1 288 ? 9.620 -0.519 -20.779 1.00 84.88 288 PHE A O 1
ATOM 2337 N N . ARG A 1 289 ? 8.807 -1.435 -18.896 1.00 89.69 289 ARG A N 1
ATOM 2338 C CA . ARG A 1 289 ? 7.650 -0.563 -18.718 1.00 89.69 289 ARG A CA 1
ATOM 2339 C C . ARG A 1 289 ? 7.260 -0.529 -17.245 1.00 89.69 289 ARG A C 1
ATOM 2341 O O . ARG A 1 289 ? 7.710 -1.356 -16.458 1.00 89.69 289 ARG A O 1
ATOM 2348 N N . TRP A 1 290 ? 6.386 0.399 -16.895 1.00 92.19 290 TRP A N 1
ATOM 2349 C CA . TRP A 1 290 ? 5.794 0.451 -15.567 1.00 92.19 290 TRP A CA 1
ATOM 2350 C C . TRP A 1 290 ? 4.436 -0.244 -15.559 1.00 92.19 290 TRP A C 1
ATOM 2352 O O . TRP A 1 290 ? 3.541 0.167 -16.295 1.00 92.19 290 TRP A O 1
ATOM 2362 N N . ASP A 1 291 ? 4.283 -1.242 -14.695 1.00 93.00 291 ASP A N 1
ATOM 2363 C CA . ASP A 1 291 ? 3.010 -1.910 -14.414 1.00 93.00 291 ASP A CA 1
ATOM 2364 C C . ASP A 1 291 ? 2.537 -1.560 -12.992 1.00 93.00 291 ASP A C 1
ATOM 2366 O O . ASP A 1 291 ? 3.298 -1.027 -12.183 1.00 93.00 291 ASP A O 1
ATOM 2370 N N . ASP A 1 292 ? 1.271 -1.825 -12.672 1.00 94.19 292 ASP A N 1
ATOM 2371 C CA . ASP A 1 292 ? 0.752 -1.621 -11.316 1.00 94.19 292 ASP A CA 1
ATOM 2372 C C . ASP A 1 292 ? 1.392 -2.601 -10.324 1.00 94.19 292 ASP A C 1
ATOM 2374 O O . ASP A 1 292 ? 1.498 -3.800 -10.597 1.00 94.19 292 ASP A O 1
ATOM 2378 N N . PHE A 1 293 ? 1.812 -2.083 -9.168 1.00 93.69 293 PHE A N 1
ATOM 2379 C CA . PHE A 1 293 ? 2.212 -2.899 -8.025 1.00 93.69 293 PHE A CA 1
ATOM 2380 C C . PHE A 1 293 ? 0.959 -3.269 -7.222 1.00 93.69 293 PHE A C 1
ATOM 2382 O O . PHE A 1 293 ? 0.235 -2.386 -6.754 1.00 93.69 293 PHE A O 1
ATOM 2389 N N . GLY A 1 294 ? 0.679 -4.565 -7.084 1.00 93.12 294 GLY A N 1
ATOM 2390 C CA . GLY A 1 294 ? -0.573 -5.067 -6.512 1.00 93.12 294 GLY A CA 1
ATOM 2391 C C . GLY A 1 294 ? -0.394 -6.199 -5.502 1.00 93.12 294 GLY A C 1
ATOM 2392 O O . GLY A 1 294 ? 0.693 -6.449 -4.991 1.00 93.12 294 GLY A O 1
ATOM 2393 N N . LEU A 1 295 ? -1.493 -6.904 -5.207 1.00 90.75 295 LEU A N 1
ATOM 2394 C CA . LEU A 1 295 ? -1.496 -8.015 -4.244 1.00 90.75 295 LEU A CA 1
ATOM 2395 C C . LEU A 1 295 ? -0.582 -9.174 -4.650 1.00 90.75 295 LEU A C 1
ATOM 2397 O O . LEU A 1 295 ? 0.020 -9.795 -3.775 1.00 90.75 295 LEU A O 1
ATOM 2401 N N . ASP A 1 296 ? -0.487 -9.462 -5.948 1.00 87.81 296 ASP A N 1
ATOM 2402 C CA . ASP A 1 296 ? 0.357 -10.546 -6.456 1.00 87.81 296 ASP A CA 1
ATOM 2403 C C . ASP A 1 296 ? 1.838 -10.274 -6.167 1.00 87.81 296 ASP A C 1
ATOM 2405 O O . ASP A 1 296 ? 2.580 -11.203 -5.878 1.00 87.81 296 ASP A O 1
ATOM 2409 N N . ASP A 1 297 ? 2.249 -9.003 -6.142 1.00 87.06 297 ASP A N 1
ATOM 2410 C CA . ASP A 1 297 ? 3.631 -8.597 -5.862 1.00 87.06 297 ASP A CA 1
ATOM 2411 C C . ASP A 1 297 ? 4.009 -8.697 -4.381 1.00 87.06 297 ASP A C 1
ATOM 2413 O O . ASP A 1 297 ? 5.184 -8.804 -4.049 1.00 87.06 297 ASP A O 1
ATOM 2417 N N . ILE A 1 298 ? 3.019 -8.666 -3.486 1.00 83.38 298 ILE A N 1
ATOM 2418 C CA . ILE A 1 298 ? 3.233 -8.792 -2.038 1.00 83.38 298 ILE A CA 1
ATOM 2419 C C . ILE A 1 298 ? 3.305 -10.257 -1.598 1.00 83.38 298 ILE A C 1
ATOM 2421 O O . ILE A 1 298 ? 3.977 -10.569 -0.613 1.00 83.38 298 ILE A O 1
ATOM 2425 N N . LYS A 1 299 ? 2.555 -11.131 -2.281 1.00 70.62 299 LYS A N 1
ATOM 2426 C CA . LYS A 1 299 ? 2.370 -12.545 -1.915 1.00 70.62 299 LYS A CA 1
ATOM 2427 C C . LYS A 1 299 ? 3.409 -13.490 -2.532 1.00 70.62 299 LYS A C 1
ATOM 2429 O O .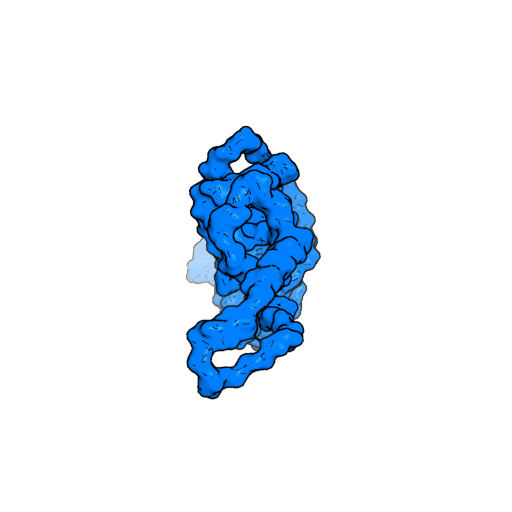 LYS A 1 299 ? 3.409 -14.668 -2.169 1.00 70.62 299 LYS A O 1
ATOM 2434 N N . LEU A 1 300 ? 4.227 -13.001 -3.466 1.00 51.59 300 LEU A N 1
ATOM 2435 C CA . LEU A 1 300 ? 5.365 -13.706 -4.074 1.00 51.59 300 LEU A CA 1
ATOM 2436 C C . LEU A 1 300 ? 6.625 -13.580 -3.210 1.00 51.59 300 LEU A C 1
ATOM 2438 O O . LEU A 1 300 ? 7.380 -14.578 -3.173 1.00 51.59 300 LEU A O 1
#